Protein AF-A0A0L8GDD9-F1 (afdb_monomer_lite)

InterPro domains:
  IPR012506 Lysoplasmalogenase-like [PF07947] (12-176)
  IPR012506 Lysoplasmalogenase-like [PTHR31885] (2-181)

pLDDT: mean 73.16, std 18.56, range [28.67, 93.0]

Organism: Octopus bimaculoides (NCBI:txid37653)

Radius of gyration: 28.04 Å; chains: 1; bounding box: 70×36×81 Å

Foldseek 3Di:
DVLLCVLVPPPDPQQPLSVLQVQLVVLQVVLVVLVVVCVPRPLVSLVSNLSSLVSLLVSLPCPPPDVVLVVVLVVVLVVLLVVLLVLPDPVVPPVNVSSSSSSVSLSSSLSSLVNSQPVPDPPDRQLSVLSNLLSVLQCVLVSLVSCCPRPHNDVVSVVSNVVSNVSSSVSSSSSSNVVVVVSVVVVCCVVDVDDDDDPPPDDDDDDDDDDDDDDPPPVVVVVVVVVVVVVVVVVVVVVVVVD

Sequence (243 aa):
MLFVLLHGMSFSIYYRYSRRILIGLIFSCLGDAFLVWKQTYFIHGMVMFAIAQAAYARAFGWRPFNPYAATVLAVFCAISSSYVVAGLDANSGILYYMVIVYGVLICTMAWRAVARVQFFDDLWTWTKLCSCAGAILFIISDFTIAIDKFRHPVPYAHTLIMTTYYAAQLLISLSVVDSQAEELLVLTQTKYPTQQQQPQQQPTQDHNDSDDNNSSSSQDNDEKINELNQRTQHQQQQAELIN

Structure (mmCIF, N/CA/C/O backbone):
data_AF-A0A0L8GDD9-F1
#
_entry.id   AF-A0A0L8GDD9-F1
#
loop_
_atom_site.group_PDB
_atom_site.id
_atom_site.type_symbol
_atom_site.label_atom_id
_atom_site.label_alt_id
_atom_site.label_comp_id
_atom_site.label_asym_id
_atom_site.label_entity_id
_atom_site.label_seq_id
_atom_site.pdbx_PDB_ins_code
_atom_site.Cartn_x
_atom_site.Cartn_y
_atom_site.Cartn_z
_atom_site.occupancy
_atom_site.B_iso_or_equiv
_atom_site.auth_seq_id
_atom_site.auth_comp_id
_atom_site.auth_asym_id
_atom_site.auth_atom_id
_atom_site.pdbx_PDB_model_num
ATOM 1 N N . MET A 1 1 ? -3.890 12.240 -8.428 1.00 58.00 1 MET A N 1
ATOM 2 C CA . MET A 1 1 ? -4.948 12.412 -9.455 1.00 58.00 1 MET A CA 1
ATOM 3 C C . MET A 1 1 ? -4.498 13.343 -10.576 1.00 58.00 1 MET A C 1
ATOM 5 O O . MET A 1 1 ? -4.168 12.830 -11.634 1.00 58.00 1 MET A O 1
ATOM 9 N N . LEU A 1 2 ? -4.398 14.664 -10.349 1.00 60.12 2 LEU A N 1
ATOM 10 C CA . LEU A 1 2 ? -4.062 15.647 -11.396 1.00 60.12 2 LEU A CA 1
ATOM 11 C C . LEU A 1 2 ? -2.740 15.343 -12.118 1.00 60.12 2 LEU A C 1
ATOM 13 O O . LEU A 1 2 ? -2.695 15.409 -13.331 1.00 60.12 2 LEU A O 1
ATOM 17 N N . PHE A 1 3 ? -1.697 14.936 -11.393 1.00 64.06 3 PHE A N 1
ATOM 18 C CA . PHE A 1 3 ? -0.403 14.570 -11.980 1.00 64.06 3 PHE A CA 1
ATOM 19 C C . PHE A 1 3 ? -0.497 13.396 -12.969 1.00 64.06 3 PHE A C 1
ATOM 21 O O . PHE A 1 3 ? -0.007 13.490 -14.089 1.00 64.06 3 PHE A O 1
ATOM 28 N N . VAL A 1 4 ? -1.193 12.320 -12.579 1.00 59.94 4 VAL A N 1
ATOM 29 C CA . VAL A 1 4 ? -1.415 11.136 -13.429 1.00 59.94 4 VAL A CA 1
ATOM 30 C C . VAL A 1 4 ? -2.336 11.466 -14.598 1.00 59.94 4 VAL A C 1
ATOM 32 O O . VAL A 1 4 ? -2.144 10.931 -15.678 1.00 59.94 4 VAL A O 1
ATOM 35 N N . LEU A 1 5 ? -3.317 12.352 -14.411 1.00 59.00 5 LEU A N 1
ATOM 36 C CA . LEU A 1 5 ? -4.182 12.809 -15.498 1.00 59.00 5 LEU A CA 1
ATOM 37 C C . LEU A 1 5 ? -3.413 13.707 -16.477 1.00 59.00 5 LEU A C 1
ATOM 39 O O . LEU A 1 5 ? -3.458 13.455 -17.672 1.00 59.00 5 LEU A O 1
ATOM 43 N N . LEU A 1 6 ? -2.638 14.678 -15.991 1.00 59.25 6 LEU A N 1
ATOM 44 C CA . LEU A 1 6 ? -1.816 15.569 -16.815 1.00 59.25 6 LEU A CA 1
ATOM 45 C C . LEU A 1 6 ? -0.761 14.803 -17.619 1.00 59.25 6 LEU A C 1
ATOM 47 O O . LEU A 1 6 ? -0.601 15.071 -18.803 1.00 59.25 6 LEU A O 1
ATOM 51 N N . HIS A 1 7 ? -0.085 13.824 -17.010 1.00 57.41 7 HIS A N 1
ATOM 52 C CA . HIS A 1 7 ? 0.862 12.958 -17.725 1.00 57.41 7 HIS A CA 1
ATOM 53 C C . HIS A 1 7 ? 0.181 11.822 -18.513 1.00 57.41 7 HIS A C 1
ATOM 55 O O . HIS A 1 7 ? 0.786 11.256 -19.417 1.00 57.41 7 HIS A O 1
ATOM 61 N N . GLY A 1 8 ? -1.070 11.479 -18.191 1.00 48.28 8 GLY A N 1
ATOM 62 C CA . GLY A 1 8 ? -1.825 10.359 -18.767 1.00 48.28 8 GLY A CA 1
ATOM 63 C C . GLY A 1 8 ? -2.835 10.738 -19.855 1.00 48.28 8 GLY A C 1
ATOM 64 O O . GLY A 1 8 ? -3.489 9.849 -20.394 1.00 48.28 8 GLY A O 1
ATOM 65 N N . MET A 1 9 ? -2.970 12.020 -20.213 1.00 44.25 9 MET A N 1
ATOM 66 C CA . MET A 1 9 ? -3.874 12.497 -21.276 1.00 44.25 9 MET A CA 1
ATOM 67 C C . MET A 1 9 ? -3.414 12.174 -22.710 1.00 44.25 9 MET A C 1
ATOM 69 O O . MET A 1 9 ? -4.018 12.660 -23.663 1.00 44.25 9 MET A O 1
ATOM 73 N N . SER A 1 10 ? -2.418 11.309 -22.915 1.00 42.91 10 SER A N 1
ATOM 74 C CA . SER A 1 10 ? -2.289 10.630 -24.208 1.00 42.91 10 SER A CA 1
ATOM 75 C C . SER A 1 10 ? -3.169 9.380 -24.176 1.00 42.91 10 SER A C 1
ATOM 77 O O . SER A 1 10 ? -2.743 8.301 -23.764 1.00 42.91 10 SER A O 1
ATOM 79 N N . PHE A 1 11 ? -4.444 9.563 -24.539 1.00 46.22 11 PHE A N 1
ATOM 80 C CA . PHE A 1 11 ? -5.479 8.532 -24.693 1.00 46.22 11 PHE A CA 1
ATOM 81 C C . PHE A 1 11 ? -5.093 7.503 -25.766 1.00 46.22 11 PHE A C 1
ATOM 83 O O . PHE A 1 11 ? -5.685 7.432 -26.840 1.00 46.22 11 PHE A O 1
ATOM 90 N N . SER A 1 12 ? -4.102 6.667 -25.486 1.00 45.22 12 SER A N 1
ATOM 91 C CA . SER A 1 12 ? -3.772 5.542 -26.343 1.00 45.22 12 SER A CA 1
ATOM 92 C C . SER A 1 12 ? -3.856 4.258 -25.536 1.00 45.22 12 SER A C 1
ATOM 94 O O . SER A 1 12 ? -3.385 4.166 -24.403 1.00 45.22 12 SER A O 1
ATOM 96 N N . ILE A 1 13 ? -4.510 3.259 -26.126 1.00 46.97 13 ILE A N 1
ATOM 97 C CA . ILE A 1 13 ? -4.924 1.969 -25.549 1.00 46.97 13 ILE A CA 1
ATOM 98 C C . ILE A 1 13 ? -3.776 1.173 -24.879 1.00 46.97 13 ILE A C 1
ATOM 100 O O . ILE A 1 13 ? -4.026 0.188 -24.175 1.00 46.97 13 ILE A O 1
ATOM 104 N N . TYR A 1 14 ? -2.542 1.626 -25.081 1.00 49.69 14 TYR A N 1
ATOM 105 C CA . TYR A 1 14 ? -1.279 0.971 -24.796 1.00 49.69 14 TYR A CA 1
ATOM 106 C C . TYR A 1 14 ? -0.878 0.969 -23.311 1.00 49.69 14 TYR A C 1
ATOM 108 O O . TYR A 1 14 ? -0.355 -0.032 -22.849 1.00 49.69 14 TYR A O 1
ATOM 116 N N . TYR A 1 15 ? -1.262 1.952 -22.491 1.00 61.03 15 TYR A N 1
ATOM 117 C CA . TYR A 1 15 ? -0.791 2.023 -21.096 1.00 61.03 15 TYR A CA 1
ATOM 118 C C . TYR A 1 15 ? -1.636 1.238 -20.083 1.00 61.03 15 TYR A C 1
ATOM 120 O O . TYR A 1 15 ? -2.366 1.784 -19.244 1.00 61.03 15 TYR A O 1
ATOM 128 N N . ARG A 1 16 ? -1.541 -0.096 -20.134 1.00 69.19 16 ARG A N 1
ATOM 129 C CA . ARG A 1 16 ? -2.278 -0.990 -19.216 1.00 69.19 16 ARG A CA 1
ATOM 130 C C . ARG A 1 16 ? -1.867 -0.804 -17.751 1.00 69.19 16 ARG A C 1
ATOM 132 O O . ARG A 1 16 ? -2.696 -1.067 -16.877 1.00 69.19 16 ARG A O 1
ATOM 139 N N . TYR A 1 17 ? -0.634 -0.370 -17.489 1.00 72.56 17 TYR A N 1
ATOM 140 C CA . TYR A 1 17 ? -0.113 -0.098 -16.148 1.00 72.56 17 TYR A CA 1
ATOM 141 C C . TYR A 1 17 ? -0.739 1.160 -15.527 1.00 72.56 17 TYR A C 1
ATOM 143 O O . TYR A 1 17 ? -1.443 1.060 -14.519 1.00 72.56 17 TYR A O 1
ATOM 151 N N . SER A 1 18 ? -0.600 2.316 -16.183 1.00 74.25 18 SER A N 1
ATOM 152 C CA . SER A 1 18 ? -1.138 3.614 -15.735 1.00 74.25 18 SER A CA 1
ATOM 153 C C . SER A 1 18 ? -2.626 3.577 -15.474 1.00 74.25 18 SER A C 1
ATOM 155 O O . SER A 1 18 ? -3.089 4.090 -14.460 1.00 74.25 18 SER A O 1
ATOM 157 N N . ARG A 1 19 ? -3.392 2.917 -16.353 1.00 77.12 19 ARG A N 1
ATOM 158 C CA . ARG A 1 19 ? -4.842 2.809 -16.184 1.00 77.12 19 ARG A CA 1
ATOM 159 C C . ARG A 1 19 ? -5.209 2.065 -14.901 1.00 77.12 19 ARG A C 1
ATOM 161 O O . ARG A 1 19 ? -6.146 2.463 -14.221 1.00 77.12 19 ARG A O 1
ATOM 168 N N . ARG A 1 20 ? -4.476 1.005 -14.546 1.00 82.06 20 ARG A N 1
ATOM 169 C CA . ARG A 1 20 ? -4.720 0.246 -13.307 1.00 82.06 20 ARG A CA 1
ATOM 170 C C . ARG A 1 20 ? -4.344 1.054 -12.068 1.00 82.06 20 ARG A C 1
ATOM 172 O O . ARG A 1 20 ? -5.101 1.034 -11.103 1.00 82.06 20 ARG A O 1
ATOM 179 N N . ILE A 1 21 ? -3.233 1.795 -12.116 1.00 84.00 21 ILE A N 1
ATOM 180 C CA . ILE A 1 21 ? -2.844 2.710 -11.034 1.00 84.00 21 ILE A CA 1
ATOM 181 C C . ILE A 1 21 ? -3.871 3.836 -10.877 1.00 84.00 21 ILE A C 1
ATOM 183 O O . ILE A 1 21 ? -4.298 4.116 -9.763 1.00 84.00 21 ILE A O 1
ATOM 187 N N . LEU A 1 22 ? -4.339 4.435 -11.975 1.00 82.56 22 LEU A N 1
ATOM 188 C CA . LEU A 1 22 ? -5.374 5.467 -11.939 1.00 82.56 22 LEU A CA 1
ATOM 189 C C . LEU A 1 22 ? -6.677 4.931 -11.340 1.00 82.56 22 LEU A C 1
ATOM 191 O O . LEU A 1 22 ? -7.237 5.578 -10.463 1.00 82.56 22 LEU A O 1
ATOM 195 N N . ILE A 1 23 ? -7.128 3.743 -11.761 1.00 85.06 23 ILE A N 1
ATOM 196 C CA . ILE A 1 23 ? -8.298 3.078 -11.170 1.00 85.06 23 ILE A CA 1
ATOM 197 C C . ILE A 1 23 ? -8.102 2.921 -9.659 1.00 85.06 23 ILE A C 1
ATOM 199 O O . ILE A 1 23 ? -8.977 3.319 -8.895 1.00 85.06 23 ILE A O 1
ATOM 203 N N . GLY A 1 24 ? -6.945 2.413 -9.224 1.00 85.69 24 GLY A N 1
ATOM 204 C CA . GLY A 1 24 ? -6.636 2.285 -7.801 1.00 85.69 24 GLY A CA 1
ATOM 205 C C . GLY A 1 24 ? -6.690 3.624 -7.062 1.00 85.69 24 GLY A C 1
ATOM 206 O O . GLY A 1 24 ? -7.312 3.710 -6.009 1.00 85.69 24 GLY A O 1
ATOM 207 N N . LEU A 1 25 ? -6.148 4.694 -7.646 1.00 86.31 25 LEU A N 1
ATOM 208 C CA . LEU A 1 25 ? -6.197 6.033 -7.056 1.00 86.31 25 LEU A CA 1
ATOM 209 C C . LEU A 1 25 ? -7.630 6.582 -6.967 1.00 86.31 25 LEU A C 1
ATOM 211 O O . LEU A 1 25 ? -7.952 7.248 -5.986 1.00 86.31 25 LEU A O 1
ATOM 215 N N . ILE A 1 26 ? -8.492 6.324 -7.962 1.00 86.62 26 ILE A N 1
ATOM 216 C CA . ILE A 1 26 ? -9.908 6.735 -7.920 1.00 86.62 26 ILE A CA 1
ATOM 217 C C . ILE A 1 26 ? -10.590 6.034 -6.746 1.00 86.62 26 ILE A C 1
ATOM 219 O O . ILE A 1 26 ? -11.206 6.690 -5.913 1.00 86.62 26 ILE A O 1
ATOM 223 N N . PHE A 1 27 ? -10.428 4.713 -6.640 1.00 88.44 27 PHE A N 1
ATOM 224 C CA . PHE A 1 27 ? -11.003 3.938 -5.542 1.00 88.44 27 PHE A CA 1
ATOM 225 C C . PHE A 1 27 ? -10.439 4.335 -4.173 1.00 88.44 27 PHE A C 1
ATOM 227 O O . PHE A 1 27 ? -11.197 4.397 -3.213 1.00 88.44 27 PHE A O 1
ATOM 234 N N . SER A 1 28 ? -9.153 4.679 -4.090 1.00 86.56 28 SER A N 1
ATOM 235 C CA . SER A 1 2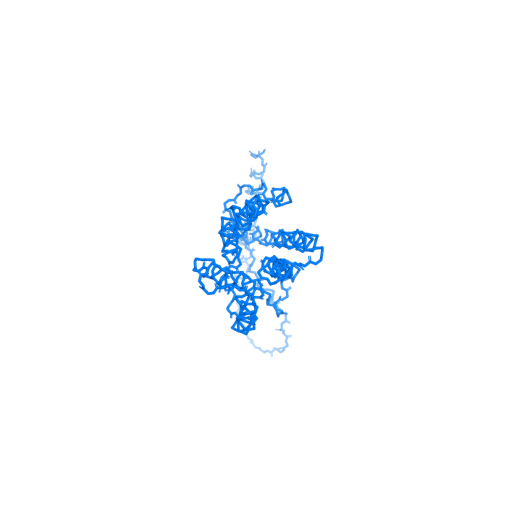8 ? -8.523 5.228 -2.882 1.00 86.56 28 SER A CA 1
ATOM 236 C C . SER A 1 28 ? -9.185 6.548 -2.464 1.00 86.56 28 SER A C 1
ATOM 238 O O . SER A 1 28 ? -9.524 6.728 -1.301 1.00 86.56 28 SER A O 1
ATOM 240 N N . CYS A 1 29 ? -9.463 7.435 -3.425 1.00 85.19 29 CYS A N 1
ATOM 241 C CA . CYS A 1 29 ? -10.157 8.701 -3.179 1.00 85.19 29 CYS A CA 1
ATOM 242 C C . CYS A 1 29 ? -11.624 8.500 -2.754 1.00 85.19 29 CYS A C 1
ATOM 244 O O . CYS A 1 29 ? -12.102 9.168 -1.838 1.00 85.19 29 CYS A O 1
ATOM 246 N N . LEU A 1 30 ? -12.338 7.547 -3.366 1.00 85.75 30 LEU A N 1
ATOM 247 C CA . LEU A 1 30 ? -13.675 7.153 -2.902 1.00 85.75 30 LEU A CA 1
ATOM 248 C C . LEU A 1 30 ? -13.617 6.567 -1.483 1.00 85.75 30 LEU A C 1
ATOM 250 O O . LEU A 1 30 ? -14.487 6.851 -0.662 1.00 85.75 30 LEU A O 1
ATOM 254 N N . GLY A 1 31 ? -12.583 5.775 -1.192 1.00 84.81 31 GLY A N 1
ATOM 255 C CA . GLY A 1 31 ? -12.290 5.247 0.136 1.00 84.81 31 GLY A CA 1
ATOM 256 C C . GLY A 1 31 ? -12.166 6.359 1.172 1.00 84.81 31 GLY A C 1
ATOM 257 O O . GLY A 1 31 ? -12.867 6.303 2.180 1.00 84.81 31 GLY A O 1
ATOM 258 N N . ASP A 1 32 ? -11.373 7.399 0.895 1.00 86.38 32 ASP A N 1
ATOM 259 C CA . ASP A 1 32 ? -11.240 8.572 1.772 1.00 86.38 32 ASP A CA 1
ATOM 260 C C . ASP A 1 32 ? -12.577 9.256 2.029 1.00 86.38 32 ASP A C 1
ATOM 262 O O . ASP A 1 32 ? -12.886 9.589 3.172 1.00 86.38 32 ASP A O 1
ATOM 266 N N . ALA A 1 33 ? -13.394 9.436 0.985 1.00 84.69 33 ALA A N 1
ATOM 267 C CA . ALA A 1 33 ? -14.706 10.057 1.121 1.00 84.69 33 ALA A CA 1
ATOM 268 C C . ALA A 1 33 ? -15.596 9.270 2.099 1.00 84.69 33 ALA A C 1
ATOM 270 O O . ALA A 1 33 ? -16.220 9.859 2.981 1.00 84.69 33 ALA A O 1
ATOM 271 N N . PHE A 1 34 ? -15.598 7.935 2.024 1.00 85.94 34 PHE A N 1
ATOM 272 C CA . PHE A 1 34 ? -16.304 7.094 2.998 1.00 85.94 34 PHE A CA 1
ATOM 273 C C . PHE A 1 34 ? -15.643 7.093 4.383 1.00 85.94 34 PHE A C 1
ATOM 275 O O . PHE A 1 34 ? -16.331 6.971 5.400 1.00 85.94 34 PHE A O 1
ATOM 282 N N . LEU A 1 35 ? -14.322 7.272 4.441 1.00 82.31 35 LEU A N 1
ATOM 283 C CA . LEU A 1 35 ? -13.539 7.338 5.673 1.00 82.31 35 LEU A CA 1
ATOM 284 C C . LEU A 1 35 ? -13.662 8.694 6.391 1.00 82.31 35 LEU A C 1
ATOM 286 O O . LEU A 1 35 ? -13.223 8.804 7.530 1.00 82.31 35 LEU A O 1
ATOM 290 N N . VAL A 1 36 ? -14.288 9.716 5.800 1.00 80.12 36 VAL A N 1
ATOM 291 C CA . VAL A 1 36 ? -14.707 10.927 6.533 1.00 80.12 36 VAL A CA 1
ATOM 292 C C . VAL A 1 36 ? -15.872 10.596 7.472 1.00 80.12 36 VAL A C 1
ATOM 294 O O . VAL A 1 36 ? -15.863 10.973 8.644 1.00 80.12 36 VAL A O 1
ATOM 297 N N . TRP A 1 37 ? -16.831 9.787 7.015 1.00 80.62 37 TRP A N 1
ATOM 298 C CA . TRP A 1 37 ? -17.976 9.330 7.810 1.00 80.62 37 TRP A CA 1
ATOM 299 C C . TRP A 1 37 ? -17.737 7.940 8.426 1.00 80.62 37 TRP A C 1
ATOM 301 O O . TRP A 1 37 ? -18.544 7.016 8.278 1.00 80.62 37 TRP A O 1
ATOM 311 N N . LYS A 1 38 ? -16.630 7.799 9.178 1.00 72.50 38 LYS A N 1
ATOM 312 C CA . LYS A 1 38 ? -16.170 6.529 9.795 1.00 72.50 38 LYS A CA 1
ATOM 313 C C . LYS A 1 38 ? -17.186 5.843 10.708 1.00 72.50 38 LYS A C 1
ATOM 315 O O . LYS A 1 38 ? -17.009 4.670 11.020 1.00 72.50 38 LYS A O 1
ATOM 320 N N . GLN A 1 39 ? -18.188 6.563 11.206 1.00 71.38 39 GLN A N 1
ATOM 321 C CA . GLN A 1 39 ? -19.179 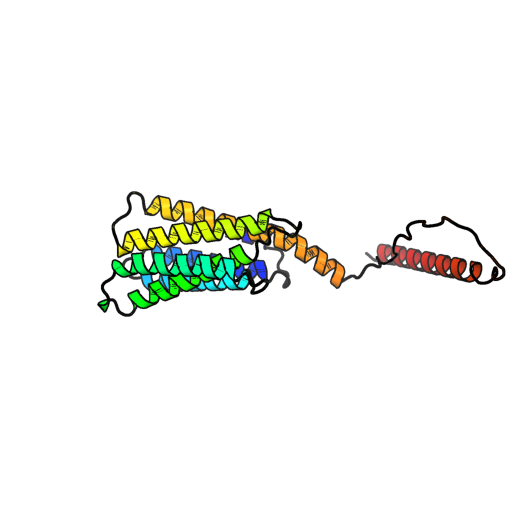5.988 12.116 1.00 71.38 39 GLN A CA 1
ATOM 322 C C . GLN A 1 39 ? -20.154 5.054 11.387 1.00 71.38 39 GLN A C 1
ATOM 324 O O . GLN A 1 39 ? -20.566 4.050 11.955 1.00 71.38 39 GLN A O 1
ATOM 329 N N . THR A 1 40 ? -20.452 5.331 10.114 1.00 77.19 40 THR A N 1
ATOM 330 C CA . THR A 1 40 ? -21.465 4.586 9.345 1.00 77.19 40 THR A CA 1
ATOM 331 C C . THR A 1 40 ? -20.862 3.853 8.147 1.00 77.19 40 THR A C 1
ATOM 333 O O . THR A 1 40 ? -21.287 2.750 7.813 1.00 77.19 40 THR A O 1
ATOM 336 N N . TYR A 1 41 ? -19.833 4.424 7.510 1.00 84.44 41 TYR A N 1
ATOM 337 C CA . TYR A 1 41 ? -19.319 3.934 6.226 1.00 84.44 41 TYR A CA 1
ATOM 338 C C . TYR A 1 41 ? -17.908 3.348 6.290 1.00 84.44 41 TYR A C 1
ATOM 340 O O . TYR A 1 41 ? -17.315 3.085 5.249 1.00 84.44 41 TYR A O 1
ATOM 348 N N . PHE A 1 42 ? -17.372 3.064 7.481 1.00 84.38 42 PHE A N 1
ATOM 349 C CA . PHE A 1 42 ? -16.024 2.497 7.619 1.00 84.38 42 PHE A CA 1
ATOM 350 C C . PHE A 1 42 ? -15.826 1.206 6.809 1.00 84.38 42 PHE A C 1
ATOM 352 O O . PHE A 1 42 ? -14.833 1.073 6.102 1.00 84.38 42 PHE A O 1
ATOM 359 N N . ILE A 1 43 ? -16.802 0.292 6.838 1.00 87.44 43 ILE A N 1
ATOM 360 C CA . ILE A 1 43 ? -16.753 -0.956 6.058 1.00 87.44 43 ILE A CA 1
ATOM 361 C C . ILE A 1 43 ? -16.745 -0.662 4.552 1.00 87.44 43 ILE A C 1
ATOM 363 O O . ILE A 1 43 ? -15.963 -1.257 3.817 1.00 87.44 43 ILE A O 1
ATOM 367 N N . HIS A 1 44 ? -17.560 0.291 4.094 1.00 88.62 44 HIS A N 1
ATOM 368 C CA . HIS A 1 44 ? -17.595 0.697 2.687 1.00 88.62 44 HIS A CA 1
ATOM 369 C C . HIS A 1 44 ? -16.260 1.313 2.254 1.00 88.62 44 HIS A C 1
ATOM 371 O O . HIS A 1 44 ? -15.743 0.962 1.196 1.00 88.62 44 HIS A O 1
ATOM 377 N N . GLY A 1 45 ? -15.661 2.155 3.103 1.00 87.88 45 GLY A N 1
ATOM 378 C CA . GLY A 1 45 ? -14.317 2.691 2.900 1.00 87.88 45 GLY A CA 1
ATOM 379 C C . GLY A 1 45 ? -13.276 1.581 2.764 1.00 87.88 45 GLY A C 1
ATOM 380 O O . GLY A 1 45 ? -12.556 1.551 1.771 1.00 87.88 45 GLY A O 1
ATOM 381 N N . MET A 1 46 ? -13.255 0.615 3.691 1.00 88.25 46 MET A N 1
ATOM 382 C CA . MET A 1 46 ? -12.349 -0.541 3.618 1.00 88.25 46 MET A CA 1
ATOM 383 C C . MET A 1 46 ? -12.515 -1.340 2.324 1.00 88.25 46 MET A C 1
ATOM 385 O O . MET A 1 46 ? -11.519 -1.739 1.729 1.00 88.25 46 MET A O 1
ATOM 389 N N . VAL A 1 47 ? -13.749 -1.558 1.858 1.00 90.12 47 VAL A N 1
ATOM 390 C CA . VAL A 1 47 ? -14.002 -2.259 0.589 1.00 90.12 47 VAL A CA 1
ATOM 391 C C . VAL A 1 47 ? -13.455 -1.461 -0.599 1.00 90.12 47 VAL A C 1
ATOM 393 O O . VAL A 1 47 ? -12.827 -2.041 -1.483 1.00 90.12 47 VAL A O 1
ATOM 396 N N . MET A 1 48 ? -13.622 -0.136 -0.618 1.00 90.38 48 MET A N 1
ATOM 397 C CA . MET A 1 48 ? -13.062 0.706 -1.684 1.00 90.38 48 MET A CA 1
ATOM 398 C C . MET A 1 48 ? -11.531 0.698 -1.671 1.00 90.38 48 MET A C 1
ATOM 400 O O . MET A 1 48 ? -10.911 0.521 -2.722 1.00 90.38 48 MET A O 1
ATOM 404 N N . PHE A 1 49 ? -10.911 0.783 -0.492 1.00 89.31 49 PHE A N 1
ATOM 405 C CA . PHE A 1 49 ? -9.465 0.621 -0.365 1.00 89.31 49 PHE A CA 1
ATOM 406 C C . PHE A 1 49 ? -9.008 -0.781 -0.779 1.00 89.31 49 PHE A C 1
ATOM 408 O O . PHE A 1 49 ? -8.013 -0.907 -1.485 1.00 89.31 49 PHE A O 1
ATOM 415 N N . ALA A 1 50 ? -9.752 -1.837 -0.444 1.00 90.31 50 ALA A N 1
ATOM 416 C CA . ALA A 1 50 ? -9.444 -3.205 -0.862 1.00 90.31 50 ALA A CA 1
ATOM 417 C C . ALA A 1 50 ? -9.422 -3.338 -2.394 1.00 90.31 50 ALA A C 1
ATOM 419 O O . ALA A 1 50 ? -8.503 -3.940 -2.958 1.00 90.31 50 ALA A O 1
ATOM 420 N N . ILE A 1 51 ? -10.394 -2.725 -3.079 1.00 91.31 51 ILE A N 1
ATOM 421 C CA . ILE A 1 51 ? -10.428 -2.655 -4.546 1.00 91.31 51 ILE A CA 1
ATOM 422 C C . ILE A 1 51 ? -9.216 -1.875 -5.074 1.00 91.31 51 ILE A C 1
ATOM 424 O O . ILE A 1 51 ? -8.595 -2.307 -6.049 1.00 91.31 51 ILE A O 1
ATOM 428 N N . ALA A 1 52 ? -8.831 -0.775 -4.417 1.00 89.25 52 ALA A N 1
ATOM 429 C CA . ALA A 1 52 ? -7.632 -0.021 -4.774 1.00 89.25 52 ALA A CA 1
ATOM 430 C C . ALA A 1 52 ? -6.358 -0.877 -4.664 1.00 89.25 52 ALA A C 1
ATOM 432 O O . ALA A 1 52 ? -5.590 -0.945 -5.626 1.00 89.25 52 ALA A O 1
ATOM 433 N N . GLN A 1 53 ? -6.175 -1.610 -3.559 1.00 91.31 53 GLN A N 1
ATOM 434 C CA . GLN A 1 53 ? -5.024 -2.502 -3.377 1.00 91.31 53 GLN A CA 1
ATOM 435 C C . GLN A 1 53 ? -4.992 -3.618 -4.419 1.00 91.31 53 GLN A C 1
ATOM 437 O O . GLN A 1 53 ? -3.937 -3.909 -4.983 1.00 91.31 53 GLN A O 1
ATOM 442 N N . ALA A 1 54 ? -6.144 -4.213 -4.737 1.00 88.56 54 ALA A N 1
ATOM 443 C CA . ALA A 1 54 ? -6.240 -5.220 -5.787 1.00 88.56 54 ALA A CA 1
ATOM 444 C C . ALA A 1 54 ? -5.873 -4.644 -7.168 1.00 88.56 54 ALA A C 1
ATOM 446 O O . ALA A 1 54 ? -5.176 -5.296 -7.952 1.00 88.56 54 ALA A O 1
ATOM 447 N N . ALA A 1 55 ? -6.295 -3.411 -7.466 1.00 87.62 55 ALA A N 1
ATOM 448 C CA . ALA A 1 55 ? -5.938 -2.717 -8.699 1.00 87.62 55 ALA A CA 1
ATOM 449 C C . ALA A 1 55 ? -4.430 -2.429 -8.775 1.00 87.62 55 ALA A C 1
ATOM 451 O O . ALA A 1 55 ? -3.819 -2.705 -9.812 1.00 87.62 55 ALA A O 1
ATOM 452 N N . TYR A 1 56 ? -3.816 -1.963 -7.683 1.00 86.00 56 TYR A N 1
ATOM 453 C CA . TYR A 1 56 ? -2.370 -1.752 -7.587 1.00 86.00 56 TYR A CA 1
ATOM 454 C C . TYR A 1 56 ? -1.590 -3.061 -7.717 1.00 86.00 56 TYR A C 1
ATOM 456 O O . TYR A 1 56 ? -0.714 -3.160 -8.572 1.00 86.00 56 TYR A O 1
ATOM 464 N N . ALA A 1 57 ? -1.959 -4.108 -6.975 1.00 86.06 57 ALA A N 1
ATOM 465 C CA . ALA A 1 57 ? -1.339 -5.428 -7.084 1.00 86.06 57 ALA A CA 1
ATOM 466 C C . ALA A 1 57 ? -1.410 -5.969 -8.522 1.00 86.06 57 ALA A C 1
ATOM 468 O O . ALA A 1 57 ? -0.430 -6.488 -9.057 1.00 86.06 57 ALA A O 1
ATOM 469 N N . ARG A 1 58 ? -2.552 -5.784 -9.198 1.00 85.38 58 ARG A N 1
ATOM 470 C CA . ARG A 1 58 ? -2.715 -6.159 -10.607 1.00 85.38 58 ARG A CA 1
ATOM 471 C C . ARG A 1 58 ? -1.894 -5.273 -11.542 1.00 85.38 58 ARG A C 1
ATOM 473 O O . ARG A 1 58 ? -1.426 -5.771 -12.568 1.00 85.38 58 ARG A O 1
ATOM 480 N N . ALA A 1 59 ? -1.734 -3.983 -11.252 1.00 81.12 59 ALA A N 1
ATOM 481 C CA . ALA A 1 59 ? -0.835 -3.101 -11.998 1.00 81.12 59 ALA A CA 1
ATOM 482 C C . ALA A 1 59 ? 0.605 -3.605 -11.894 1.00 81.12 59 ALA A C 1
ATOM 484 O O . ALA A 1 59 ? 1.291 -3.729 -12.900 1.00 81.12 59 ALA A O 1
ATOM 485 N N . PHE A 1 60 ? 1.014 -4.012 -10.696 1.00 79.56 60 PHE A N 1
ATOM 486 C CA . PHE A 1 60 ? 2.352 -4.510 -10.407 1.00 79.56 60 PHE A CA 1
ATOM 487 C C . PHE A 1 60 ? 2.659 -5.875 -11.048 1.00 79.56 60 PHE A C 1
ATOM 489 O O . PHE A 1 60 ? 3.799 -6.332 -11.033 1.00 79.56 60 PHE A O 1
ATOM 496 N N . GLY A 1 61 ? 1.670 -6.527 -11.661 1.00 79.88 61 GLY A N 1
ATOM 497 C CA . GLY A 1 61 ? 1.854 -7.788 -12.375 1.00 79.88 61 GLY A CA 1
ATOM 498 C C . GLY A 1 61 ? 2.250 -8.944 -11.454 1.00 79.88 61 GLY A C 1
ATOM 499 O O . GLY A 1 61 ? 2.374 -8.774 -10.248 1.00 79.88 61 GLY A O 1
ATOM 500 N N . TRP A 1 62 ? 2.442 -10.137 -12.025 1.00 76.38 62 TRP A N 1
ATOM 501 C CA . TRP A 1 62 ? 2.710 -11.384 -11.280 1.00 76.38 62 TRP A CA 1
ATOM 502 C C . TRP A 1 62 ? 4.108 -11.971 -11.521 1.00 76.38 62 TRP A C 1
ATOM 504 O O . TRP A 1 62 ? 4.461 -12.996 -10.946 1.00 76.38 62 TRP A O 1
ATOM 514 N N . ARG A 1 63 ? 4.923 -11.314 -12.351 1.00 70.19 63 ARG A N 1
ATOM 515 C CA . ARG A 1 63 ? 6.305 -11.702 -12.661 1.00 70.19 63 ARG A CA 1
ATOM 516 C C . ARG A 1 63 ? 7.242 -10.526 -12.350 1.00 70.19 63 ARG A C 1
ATOM 518 O O . ARG A 1 63 ? 6.834 -9.398 -12.621 1.00 70.19 63 ARG A O 1
ATOM 525 N N . PRO A 1 64 ? 8.439 -10.751 -11.782 1.00 71.81 64 PRO A N 1
ATOM 526 C CA . PRO A 1 64 ? 8.956 -12.011 -11.234 1.00 71.81 64 PRO A CA 1
ATOM 527 C C . PRO A 1 64 ? 8.264 -12.405 -9.912 1.00 71.81 64 PRO A C 1
ATOM 529 O O . PRO A 1 64 ? 7.585 -11.595 -9.267 1.00 71.81 64 PRO A O 1
ATOM 532 N N . PHE A 1 65 ? 8.386 -13.677 -9.529 1.00 75.88 65 PHE A N 1
ATOM 533 C CA . PHE A 1 65 ? 7.885 -14.197 -8.255 1.00 75.88 65 PHE A CA 1
ATOM 534 C C . PHE A 1 65 ? 9.036 -14.220 -7.247 1.00 75.88 65 PHE A C 1
ATOM 536 O O . PHE A 1 65 ? 9.971 -14.995 -7.410 1.00 75.88 65 PHE A O 1
ATOM 543 N N . ASN A 1 66 ? 8.988 -13.356 -6.230 1.00 80.94 66 ASN A N 1
ATOM 544 C CA . ASN A 1 66 ? 10.008 -13.301 -5.182 1.00 80.94 66 ASN A CA 1
ATOM 545 C C . ASN A 1 66 ? 9.464 -13.964 -3.901 1.00 80.94 66 ASN A C 1
ATOM 547 O O . ASN A 1 66 ? 8.733 -13.301 -3.157 1.00 80.94 66 ASN A O 1
ATOM 551 N N . PRO A 1 67 ? 9.772 -15.251 -3.641 1.00 81.88 67 PRO A N 1
ATOM 552 C CA . PRO A 1 67 ? 9.246 -15.973 -2.484 1.00 81.88 67 PRO A CA 1
ATOM 553 C C . PRO A 1 67 ? 9.805 -15.445 -1.159 1.00 81.88 67 PRO A C 1
ATOM 555 O O . PRO A 1 67 ? 9.097 -15.458 -0.161 1.00 81.88 67 PRO A O 1
ATOM 558 N N . TYR A 1 68 ? 11.036 -14.923 -1.141 1.00 85.25 68 TYR A N 1
ATOM 559 C CA . TYR A 1 68 ? 11.630 -14.351 0.069 1.00 85.25 68 TYR A CA 1
ATOM 560 C C . TYR A 1 68 ? 10.848 -13.120 0.541 1.00 85.25 68 TYR A C 1
ATOM 562 O O . TYR A 1 68 ? 10.415 -13.058 1.691 1.00 85.25 68 TYR A O 1
ATOM 570 N N . ALA A 1 69 ? 10.581 -12.179 -0.373 1.00 84.56 69 ALA A N 1
ATOM 571 C CA . ALA A 1 69 ? 9.747 -11.016 -0.080 1.00 84.56 69 ALA A CA 1
ATOM 572 C C . ALA A 1 69 ? 8.324 -11.424 0.338 1.00 84.56 69 ALA A C 1
ATOM 574 O O . ALA A 1 69 ? 7.747 -10.793 1.220 1.00 84.56 69 ALA A O 1
ATOM 575 N N . ALA A 1 70 ? 7.785 -12.499 -0.252 1.00 86.94 70 ALA A N 1
ATOM 576 C CA . ALA A 1 70 ? 6.479 -13.046 0.114 1.00 86.94 70 ALA A CA 1
ATOM 577 C C . ALA A 1 70 ? 6.458 -13.494 1.576 1.00 86.94 70 ALA A C 1
ATOM 579 O O . ALA A 1 70 ? 5.572 -13.097 2.323 1.00 86.94 70 ALA A O 1
ATOM 580 N N . THR A 1 71 ? 7.451 -14.283 1.992 1.00 87.94 71 THR A N 1
ATOM 581 C CA . THR A 1 71 ? 7.546 -14.812 3.355 1.00 87.94 71 THR A CA 1
ATOM 582 C C . THR A 1 71 ? 7.727 -13.693 4.373 1.00 87.94 71 THR A C 1
ATOM 584 O O . THR A 1 71 ? 7.015 -13.669 5.373 1.00 87.94 71 THR A O 1
ATOM 587 N N . VAL A 1 72 ? 8.622 -12.734 4.113 1.00 89.56 72 VAL A N 1
ATOM 588 C CA . VAL A 1 72 ? 8.851 -11.597 5.022 1.00 89.56 72 VAL A CA 1
ATOM 589 C C . VAL A 1 72 ? 7.566 -10.789 5.213 1.00 89.56 72 VAL A C 1
ATOM 591 O O . VAL A 1 72 ? 7.175 -10.512 6.348 1.00 89.56 72 VAL A O 1
ATOM 594 N N . LEU A 1 73 ? 6.865 -10.457 4.124 1.00 88.94 73 LEU A N 1
ATOM 595 C CA . LEU A 1 73 ? 5.616 -9.700 4.213 1.00 88.94 73 LEU A CA 1
ATOM 596 C C . LEU A 1 73 ? 4.459 -10.531 4.765 1.00 88.94 73 LEU A C 1
ATOM 598 O O . LEU A 1 73 ? 3.603 -9.971 5.437 1.00 88.94 73 LEU A O 1
ATOM 602 N N . ALA A 1 74 ? 4.429 -11.845 4.545 1.00 89.25 74 ALA A N 1
ATOM 603 C CA . ALA A 1 74 ? 3.432 -12.728 5.142 1.00 89.25 74 ALA A CA 1
ATOM 604 C C . ALA A 1 74 ? 3.599 -12.815 6.664 1.00 89.25 74 ALA A C 1
ATOM 606 O O . ALA A 1 74 ? 2.612 -12.713 7.390 1.00 89.25 74 ALA A O 1
ATOM 607 N N . VAL A 1 75 ? 4.836 -12.930 7.158 1.00 91.56 75 VAL A N 1
ATOM 608 C CA . VAL A 1 75 ? 5.133 -12.897 8.598 1.00 91.56 75 VAL A CA 1
ATOM 609 C C . VAL A 1 75 ? 4.755 -11.537 9.183 1.00 91.56 75 VAL A C 1
ATOM 611 O O . VAL A 1 75 ? 4.049 -11.479 10.188 1.00 91.56 75 VAL A O 1
ATOM 614 N N . PHE A 1 76 ? 5.140 -10.441 8.524 1.00 91.56 76 PHE A N 1
ATOM 615 C CA . PHE A 1 76 ? 4.735 -9.097 8.935 1.00 91.56 76 PHE A CA 1
ATOM 616 C C . PHE A 1 76 ? 3.206 -8.936 8.956 1.00 91.56 76 PHE A C 1
ATOM 618 O O . PHE A 1 76 ? 2.657 -8.412 9.926 1.00 91.56 76 PHE A O 1
ATOM 625 N N . CYS A 1 77 ? 2.506 -9.425 7.930 1.00 92.00 77 CYS A N 1
ATOM 626 C CA . CYS A 1 77 ? 1.047 -9.414 7.837 1.00 92.00 77 CYS A CA 1
ATOM 627 C C . CYS A 1 77 ? 0.410 -10.195 8.985 1.00 92.00 77 CYS A C 1
ATOM 629 O O . CYS A 1 77 ? -0.535 -9.710 9.602 1.00 92.00 77 CYS A O 1
ATOM 631 N N . ALA A 1 78 ? 0.920 -11.390 9.289 1.00 90.75 78 ALA A N 1
ATOM 632 C CA . ALA A 1 78 ? 0.410 -12.222 10.369 1.00 90.75 78 ALA A CA 1
ATOM 633 C C . ALA A 1 78 ? 0.585 -11.535 11.730 1.00 90.75 78 ALA A C 1
ATOM 635 O O . ALA A 1 78 ? -0.373 -11.446 12.497 1.00 90.75 78 ALA A O 1
ATOM 636 N N . ILE A 1 79 ? 1.771 -10.977 12.002 1.00 92.38 79 ILE A N 1
ATOM 637 C CA . ILE A 1 79 ? 2.061 -10.269 13.256 1.00 92.38 79 ILE A CA 1
ATOM 638 C C . ILE A 1 79 ? 1.176 -9.024 13.381 1.00 92.38 79 ILE A C 1
ATOM 640 O O . ILE A 1 79 ? 0.446 -8.887 14.361 1.00 92.38 79 ILE A O 1
ATOM 644 N N . SER A 1 80 ? 1.177 -8.145 12.376 1.00 90.12 80 SER A N 1
ATOM 645 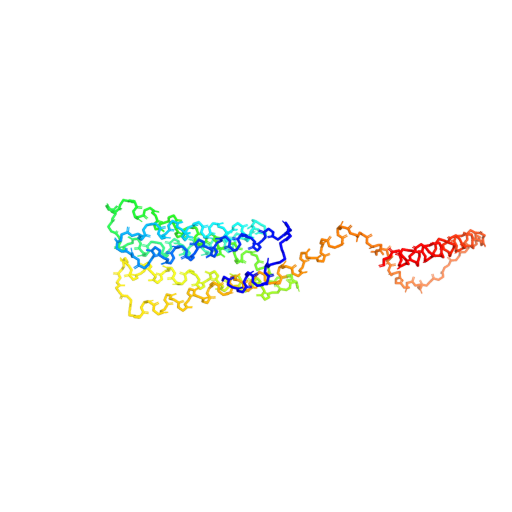C CA . SER A 1 80 ? 0.389 -6.904 12.393 1.00 90.12 80 SER A CA 1
ATOM 646 C C . SER A 1 80 ? -1.117 -7.167 12.485 1.00 90.12 80 SER A C 1
ATOM 648 O O . SER A 1 80 ? -1.793 -6.555 13.311 1.00 90.12 80 SER A O 1
ATOM 650 N N . SER A 1 81 ? -1.639 -8.126 11.714 1.00 88.56 81 SER A N 1
ATOM 651 C CA . SER A 1 81 ? -3.057 -8.501 11.762 1.00 88.56 81 SER A CA 1
ATOM 652 C C . SER A 1 81 ? -3.426 -9.109 13.111 1.00 88.56 81 SER A C 1
ATOM 654 O O . SER A 1 81 ? -4.443 -8.726 13.678 1.00 88.56 81 SER A O 1
ATOM 656 N N . SER A 1 82 ? -2.593 -9.997 13.671 1.00 89.00 82 SER A N 1
ATOM 657 C CA . SER A 1 82 ? -2.840 -10.576 14.999 1.00 89.00 82 SER A CA 1
ATOM 658 C C . SER A 1 82 ? -2.861 -9.511 16.098 1.00 89.00 82 SER A C 1
ATOM 660 O O . SER A 1 82 ? -3.727 -9.550 16.970 1.00 89.00 82 SER A O 1
ATOM 662 N N . TYR A 1 83 ? -1.977 -8.512 16.016 1.00 91.00 83 TYR A N 1
ATOM 663 C CA . TYR A 1 83 ? -1.932 -7.399 16.959 1.00 91.00 83 TYR A CA 1
ATOM 664 C C . TYR A 1 83 ? -3.201 -6.537 16.898 1.00 91.00 83 TYR A C 1
ATOM 666 O O . TYR A 1 83 ? -3.776 -6.211 17.937 1.00 91.00 83 TYR A O 1
ATOM 674 N N . VAL A 1 84 ? -3.658 -6.189 15.690 1.00 88.94 84 VAL A N 1
ATOM 675 C CA . VAL A 1 84 ? -4.882 -5.394 15.492 1.00 88.94 84 VAL A CA 1
ATOM 676 C C . VAL A 1 84 ? -6.110 -6.170 15.959 1.00 88.94 84 VAL A C 1
ATOM 678 O O . VAL A 1 84 ? -6.924 -5.655 16.722 1.00 88.94 84 VAL A O 1
ATOM 681 N N . VAL A 1 85 ? -6.222 -7.426 15.531 1.00 88.38 85 VAL A N 1
ATOM 682 C CA . VAL A 1 85 ? -7.354 -8.301 15.834 1.00 88.38 85 VAL A CA 1
ATOM 683 C C . VAL A 1 85 ? -7.452 -8.619 17.326 1.00 88.38 85 VAL A C 1
ATOM 685 O O . VAL A 1 85 ? -8.557 -8.754 17.835 1.00 88.38 85 VAL A O 1
ATOM 688 N N . ALA A 1 86 ? -6.338 -8.656 18.060 1.00 87.56 86 ALA A N 1
ATOM 689 C CA . ALA A 1 86 ? -6.351 -8.810 19.516 1.00 87.56 86 ALA A CA 1
ATOM 690 C C . ALA A 1 86 ? -7.024 -7.638 20.260 1.00 87.56 86 ALA A C 1
ATOM 692 O O . ALA A 1 86 ? -7.279 -7.741 21.456 1.00 87.56 86 ALA A O 1
ATOM 693 N N . GLY A 1 87 ? -7.256 -6.495 19.602 1.00 82.19 87 GLY A N 1
ATOM 694 C CA . GLY A 1 87 ? -8.081 -5.399 20.130 1.00 82.19 87 GLY A CA 1
ATOM 695 C C . GLY A 1 87 ? -9.568 -5.512 19.809 1.00 82.19 87 GLY A C 1
ATOM 696 O O . GLY A 1 87 ? -10.356 -4.710 20.296 1.00 82.19 87 GLY A O 1
ATOM 697 N N . LEU A 1 88 ? -9.949 -6.481 18.979 1.00 83.62 88 LEU A N 1
ATOM 698 C CA . LEU A 1 88 ? -11.307 -6.655 18.497 1.00 83.62 88 LEU A CA 1
ATOM 699 C C . LEU A 1 88 ? -11.979 -7.818 19.222 1.00 83.62 88 LEU A C 1
ATOM 701 O O . LEU A 1 88 ? -11.427 -8.916 19.293 1.00 83.62 88 LEU A O 1
ATOM 705 N N . ASP A 1 89 ? -13.211 -7.613 19.684 1.00 77.75 89 ASP A N 1
ATOM 706 C CA . ASP A 1 89 ? -14.017 -8.722 20.182 1.00 77.75 89 ASP A CA 1
ATOM 707 C C . ASP A 1 89 ? -14.274 -9.712 19.043 1.00 77.75 89 ASP A C 1
ATOM 709 O O . ASP A 1 89 ? -14.746 -9.328 17.967 1.00 77.75 89 ASP A O 1
ATOM 713 N N . ALA A 1 90 ? -14.025 -11.000 19.286 1.00 68.19 90 ALA A N 1
ATOM 714 C CA . ALA A 1 90 ? -14.261 -12.064 18.305 1.00 68.19 90 ALA A CA 1
ATOM 715 C C . ALA A 1 90 ? -15.729 -12.108 17.818 1.00 68.19 90 ALA A C 1
ATOM 717 O O . ALA A 1 90 ? -16.009 -12.520 16.693 1.00 68.19 90 ALA A O 1
ATOM 718 N N . ASN A 1 91 ? -16.663 -11.594 18.627 1.00 68.12 91 ASN A N 1
ATOM 719 C CA . ASN A 1 91 ? -18.087 -11.479 18.299 1.00 68.12 91 ASN A CA 1
ATOM 720 C C . ASN A 1 91 ? -18.414 -10.359 17.294 1.00 68.12 91 ASN A C 1
ATOM 722 O O . ASN A 1 91 ? -19.547 -10.274 16.826 1.00 68.12 91 ASN A O 1
ATOM 726 N N . SER A 1 92 ? -17.433 -9.538 16.903 1.00 73.50 92 SER A N 1
ATOM 727 C CA . SER A 1 92 ? -17.588 -8.504 15.866 1.00 73.50 92 SER A CA 1
ATOM 728 C C . SER A 1 92 ? -17.816 -9.090 14.462 1.00 73.50 92 SER A C 1
ATOM 730 O O . SER A 1 92 ? -18.050 -8.340 13.510 1.00 73.50 92 SER A O 1
ATOM 732 N N . GLY A 1 93 ? -17.738 -10.422 14.322 1.00 80.44 93 GLY A N 1
ATOM 733 C CA . GLY A 1 93 ? -18.189 -11.202 13.172 1.00 80.44 93 GLY A CA 1
ATOM 734 C C . GLY A 1 93 ? -17.620 -10.697 11.852 1.00 80.44 93 GLY A C 1
ATOM 735 O O . GLY A 1 93 ? -16.478 -10.980 11.504 1.00 80.44 93 GLY A O 1
ATOM 736 N N . ILE A 1 94 ? -18.416 -9.923 11.113 1.00 86.38 94 ILE A N 1
ATOM 737 C CA . ILE A 1 94 ? -18.052 -9.408 9.790 1.00 86.38 94 ILE A CA 1
ATOM 738 C C . ILE A 1 94 ? -16.792 -8.527 9.823 1.00 86.38 94 ILE A C 1
ATOM 740 O O . ILE A 1 94 ? -15.946 -8.633 8.939 1.00 86.38 94 ILE A O 1
ATOM 744 N N . LEU A 1 95 ? -16.631 -7.687 10.850 1.00 85.94 95 LEU A N 1
ATOM 745 C CA . LEU A 1 95 ? -15.542 -6.710 10.913 1.00 85.94 95 LEU A CA 1
ATOM 746 C C . LEU A 1 95 ? -14.188 -7.392 11.131 1.00 85.94 95 LEU A C 1
ATOM 748 O O . LEU A 1 95 ? -13.197 -6.999 10.522 1.00 85.94 95 LEU A O 1
ATOM 752 N N . TYR A 1 96 ? -14.180 -8.455 11.936 1.00 87.31 96 TYR A N 1
ATOM 753 C CA . TYR A 1 96 ? -13.009 -9.292 12.185 1.00 87.31 96 TYR A CA 1
ATOM 754 C C . TYR A 1 96 ? -12.449 -9.862 10.875 1.00 87.31 96 TYR A C 1
ATOM 756 O O . TYR A 1 96 ? -11.277 -9.667 10.553 1.00 87.31 96 TYR A O 1
ATOM 764 N N . TYR A 1 97 ? -13.307 -10.504 10.072 1.00 87.81 97 TYR A N 1
ATOM 765 C CA . TYR A 1 97 ? -12.893 -11.080 8.792 1.00 87.81 97 TYR A CA 1
ATOM 766 C C . TYR A 1 97 ? -12.466 -10.005 7.790 1.00 87.81 97 TYR A C 1
ATOM 768 O O . TYR A 1 97 ? -11.482 -10.200 7.080 1.00 87.81 97 TYR A O 1
ATOM 776 N N . MET A 1 98 ? -13.155 -8.859 7.756 1.00 89.19 98 MET A N 1
ATOM 777 C CA . MET A 1 98 ? -12.798 -7.752 6.862 1.00 89.19 98 MET A CA 1
ATOM 778 C C . MET A 1 98 ? -11.393 -7.217 7.141 1.00 89.19 98 MET A C 1
ATOM 780 O O . MET A 1 98 ? -10.647 -6.995 6.193 1.00 89.19 98 MET A O 1
ATOM 784 N N . VAL A 1 99 ? -10.999 -7.071 8.410 1.00 89.25 99 VAL A N 1
ATOM 785 C CA . VAL A 1 99 ? -9.649 -6.610 8.782 1.00 89.25 99 VAL A CA 1
ATOM 786 C C . VAL A 1 99 ? -8.574 -7.596 8.318 1.00 89.25 99 VAL A C 1
ATOM 788 O O . VAL A 1 99 ? -7.571 -7.176 7.745 1.00 89.25 99 VAL A O 1
ATOM 791 N N . ILE A 1 100 ? -8.793 -8.903 8.497 1.00 90.25 100 ILE A N 1
ATOM 792 C CA . ILE A 1 100 ? -7.835 -9.935 8.067 1.00 90.25 100 ILE A CA 1
ATOM 793 C C . ILE A 1 100 ? -7.710 -9.960 6.542 1.00 90.25 100 ILE A C 1
ATOM 795 O O . ILE A 1 100 ? -6.603 -9.917 6.006 1.00 90.25 100 ILE A O 1
ATOM 799 N N . VAL A 1 101 ? -8.841 -10.000 5.830 1.00 91.12 101 VAL A N 1
ATOM 800 C CA . VAL A 1 101 ? -8.860 -10.019 4.359 1.00 91.12 101 VAL A CA 1
ATOM 801 C C . VAL A 1 101 ? -8.211 -8.755 3.797 1.00 91.12 101 VAL A C 1
ATOM 803 O O . VAL A 1 101 ? -7.410 -8.835 2.864 1.00 91.12 101 VAL A O 1
ATOM 806 N N . TYR A 1 102 ? -8.501 -7.596 4.391 1.00 91.38 102 TYR A N 1
ATOM 807 C CA . TYR A 1 102 ? -7.877 -6.331 4.023 1.00 91.38 102 TYR A CA 1
ATOM 808 C C . TYR A 1 102 ? -6.357 -6.356 4.234 1.00 91.38 102 TYR A C 1
ATOM 810 O O . TYR A 1 102 ? -5.609 -6.013 3.318 1.00 91.38 102 TYR A O 1
ATOM 818 N N . GLY A 1 103 ? -5.897 -6.826 5.399 1.00 90.44 103 GLY A N 1
ATOM 819 C CA . GLY A 1 103 ? -4.476 -6.968 5.731 1.00 90.44 103 GLY A CA 1
ATOM 820 C C . GLY A 1 103 ? -3.714 -7.819 4.711 1.00 90.44 103 GLY A C 1
ATOM 821 O O . GLY A 1 103 ? -2.643 -7.433 4.237 1.00 90.44 103 GLY A O 1
ATOM 822 N N . VAL A 1 104 ? -4.309 -8.937 4.287 1.00 91.75 104 VAL A N 1
ATOM 823 C CA . VAL A 1 104 ? -3.737 -9.801 3.244 1.00 91.75 104 VAL A CA 1
ATOM 824 C C . VAL A 1 104 ? -3.669 -9.081 1.895 1.00 91.75 104 VAL A C 1
ATOM 826 O O . VAL A 1 104 ? -2.661 -9.195 1.194 1.00 91.75 104 VAL A O 1
ATOM 829 N N . LEU A 1 105 ? -4.697 -8.316 1.517 1.00 92.25 105 LEU A N 1
ATOM 830 C CA . LEU A 1 105 ? -4.721 -7.576 0.251 1.00 92.25 105 LEU A CA 1
ATOM 831 C C . LEU A 1 105 ? -3.651 -6.484 0.192 1.00 92.25 105 LEU A C 1
ATOM 833 O O . LEU A 1 105 ? -2.921 -6.410 -0.801 1.00 92.25 105 LEU A O 1
ATOM 837 N N . ILE A 1 106 ? -3.515 -5.673 1.244 1.00 91.81 106 ILE A N 1
ATOM 838 C CA . ILE A 1 106 ? -2.482 -4.633 1.279 1.00 91.81 106 ILE A CA 1
ATOM 839 C C . ILE A 1 106 ? -1.074 -5.235 1.310 1.00 91.81 106 ILE A C 1
ATOM 841 O O . ILE A 1 106 ? -0.194 -4.781 0.579 1.00 91.81 106 ILE A O 1
ATOM 845 N N . CYS A 1 107 ? -0.863 -6.322 2.057 1.00 91.19 107 CYS A N 1
ATOM 846 C CA . CYS A 1 107 ? 0.426 -7.012 2.060 1.00 91.19 107 CYS A CA 1
ATOM 847 C C . CYS A 1 107 ? 0.726 -7.668 0.709 1.00 91.19 107 CYS A C 1
ATOM 849 O O . CYS A 1 107 ? 1.875 -7.670 0.273 1.00 91.19 107 CYS A O 1
ATOM 851 N N . THR A 1 108 ? -0.291 -8.161 -0.002 1.00 90.31 108 THR A N 1
ATOM 852 C CA . THR A 1 108 ? -0.132 -8.667 -1.372 1.00 90.31 108 THR A CA 1
ATOM 853 C C . THR A 1 108 ? 0.301 -7.547 -2.315 1.00 90.31 108 THR A C 1
ATOM 855 O O . THR A 1 108 ? 1.243 -7.726 -3.085 1.00 90.31 108 THR A O 1
ATOM 858 N N . MET A 1 109 ? -0.336 -6.375 -2.240 1.00 91.88 109 MET A N 1
ATOM 859 C CA . MET A 1 109 ? 0.062 -5.195 -3.013 1.00 91.88 109 MET A CA 1
ATOM 860 C C . MET A 1 109 ? 1.515 -4.798 -2.721 1.00 91.88 109 MET A C 1
ATOM 862 O O . MET A 1 109 ? 2.300 -4.645 -3.660 1.00 91.88 109 MET A O 1
ATOM 866 N N . ALA A 1 110 ? 1.909 -4.732 -1.447 1.00 89.88 110 ALA A N 1
ATOM 867 C CA . ALA A 1 110 ? 3.277 -4.403 -1.064 1.00 89.88 110 ALA A CA 1
ATOM 868 C C . ALA A 1 110 ? 4.287 -5.467 -1.499 1.00 89.88 110 ALA A C 1
ATOM 870 O O . ALA A 1 110 ? 5.351 -5.131 -2.016 1.00 89.88 110 ALA A O 1
ATOM 871 N N . TRP A 1 111 ? 3.941 -6.750 -1.402 1.00 88.75 111 TRP A N 1
ATOM 872 C CA . TRP A 1 111 ? 4.793 -7.825 -1.898 1.00 88.75 111 TRP A CA 1
ATOM 873 C C . TRP A 1 111 ? 5.003 -7.712 -3.398 1.00 88.75 111 TRP A C 1
ATOM 875 O O . TRP A 1 111 ? 6.134 -7.828 -3.862 1.00 88.75 111 TRP A O 1
ATOM 885 N N . ARG A 1 112 ? 3.954 -7.414 -4.169 1.00 88.19 112 ARG A N 1
ATOM 886 C CA . ARG A 1 112 ? 4.100 -7.189 -5.610 1.00 88.19 112 ARG A CA 1
ATOM 887 C C . ARG A 1 112 ? 4.909 -5.929 -5.927 1.00 88.19 112 ARG A C 1
ATOM 889 O O . ARG A 1 112 ? 5.637 -5.932 -6.919 1.00 88.19 112 ARG A O 1
ATOM 896 N N . ALA A 1 113 ? 4.843 -4.889 -5.096 1.00 86.88 113 ALA A N 1
ATOM 897 C CA . ALA A 1 113 ? 5.699 -3.712 -5.232 1.00 86.88 113 ALA A CA 1
ATOM 898 C C . ALA A 1 113 ? 7.179 -4.065 -5.014 1.00 86.88 113 ALA A C 1
ATOM 900 O O . ALA A 1 113 ? 8.006 -3.759 -5.869 1.00 86.88 113 ALA A O 1
ATOM 901 N N . VAL A 1 114 ? 7.493 -4.776 -3.925 1.00 86.31 114 VAL A N 1
ATOM 902 C CA . VAL A 1 114 ? 8.857 -5.208 -3.572 1.00 86.31 114 VAL A CA 1
ATOM 903 C C . VAL A 1 114 ? 9.399 -6.221 -4.579 1.00 86.31 114 VAL A C 1
ATOM 905 O O . VAL A 1 114 ? 10.532 -6.098 -5.026 1.00 86.31 114 VAL A O 1
ATOM 908 N N . ALA A 1 115 ? 8.592 -7.200 -4.995 1.00 84.31 115 ALA A N 1
ATOM 909 C CA . ALA A 1 115 ? 9.005 -8.237 -5.940 1.00 84.31 115 ALA A CA 1
ATOM 910 C C . ALA A 1 115 ? 9.392 -7.672 -7.314 1.00 84.31 115 ALA A C 1
ATOM 912 O O . ALA A 1 115 ? 10.170 -8.300 -8.024 1.00 84.31 115 ALA A O 1
ATOM 913 N N . ARG A 1 116 ? 8.865 -6.501 -7.693 1.00 76.00 116 ARG A N 1
ATOM 914 C CA . ARG A 1 116 ? 9.267 -5.800 -8.919 1.00 76.00 116 ARG A CA 1
ATOM 915 C C . ARG A 1 116 ? 10.587 -5.044 -8.802 1.00 76.00 116 ARG A C 1
ATOM 917 O O . ARG A 1 116 ? 11.175 -4.726 -9.833 1.00 76.00 116 ARG A O 1
ATOM 924 N N . VAL A 1 117 ? 11.051 -4.745 -7.590 1.00 73.69 117 VAL A N 1
ATOM 925 C CA . VAL A 1 117 ? 12.383 -4.178 -7.365 1.00 73.69 117 VAL A CA 1
ATOM 926 C C . VAL A 1 117 ? 13.389 -5.322 -7.481 1.00 73.69 117 VAL A C 1
ATOM 928 O O . VAL A 1 117 ? 13.747 -5.971 -6.502 1.00 73.69 117 VAL A O 1
ATOM 931 N N . GLN A 1 118 ? 13.813 -5.623 -8.706 1.00 64.88 118 GLN A N 1
ATOM 932 C CA . GLN A 1 118 ? 14.996 -6.448 -8.922 1.00 64.88 118 GLN A CA 1
ATOM 933 C C . GLN A 1 118 ? 16.212 -5.541 -8.749 1.00 64.88 118 GLN A C 1
ATOM 935 O O . GLN A 1 118 ? 16.462 -4.676 -9.577 1.00 64.88 118 GLN A O 1
ATOM 940 N N . PHE A 1 119 ? 16.939 -5.720 -7.645 1.00 55.38 119 PHE A N 1
ATOM 941 C CA . PHE A 1 119 ? 18.141 -4.943 -7.320 1.00 55.38 119 PHE A CA 1
ATOM 942 C C . PHE A 1 119 ? 19.327 -5.205 -8.269 1.00 55.38 119 PHE A C 1
ATOM 944 O O . PHE A 1 119 ? 20.351 -4.548 -8.129 1.00 55.38 119 PHE A O 1
ATOM 951 N N . PHE A 1 120 ? 19.204 -6.163 -9.195 1.00 48.28 120 PHE A N 1
ATOM 952 C CA . PHE A 1 120 ? 20.316 -6.705 -9.981 1.00 48.28 120 PHE A CA 1
ATOM 953 C C . PHE A 1 120 ? 20.268 -6.395 -11.484 1.00 48.28 120 PHE A C 1
ATOM 955 O O . PHE A 1 120 ? 21.221 -6.734 -12.172 1.00 48.28 120 PHE A O 1
ATOM 962 N N . ASP A 1 121 ? 19.212 -5.746 -11.987 1.00 52.25 121 ASP A N 1
ATOM 963 C CA . ASP A 1 121 ? 19.116 -5.376 -13.404 1.00 52.25 121 ASP A CA 1
ATOM 964 C C . ASP A 1 121 ? 19.174 -3.845 -13.544 1.00 52.25 121 ASP A C 1
ATOM 966 O O . ASP A 1 121 ? 18.298 -3.141 -13.037 1.00 52.25 121 ASP A O 1
ATOM 970 N N . ASP A 1 122 ? 20.196 -3.344 -14.246 1.00 46.72 122 ASP A N 1
ATOM 971 C CA . ASP A 1 122 ? 20.583 -1.927 -14.418 1.00 46.72 122 ASP A CA 1
ATOM 972 C C . ASP A 1 122 ? 19.535 -1.014 -15.101 1.00 46.72 122 ASP A C 1
ATOM 974 O O . ASP A 1 122 ? 19.786 0.167 -15.353 1.00 46.72 122 ASP A O 1
ATOM 978 N N . LEU A 1 123 ? 18.323 -1.507 -15.377 1.00 49.50 123 LEU A N 1
ATOM 979 C CA . LEU A 1 123 ? 17.236 -0.695 -15.926 1.00 49.50 123 LEU A CA 1
ATOM 980 C C . LEU A 1 123 ? 16.370 -0.085 -14.811 1.00 49.50 123 LEU A C 1
ATOM 982 O O . LEU A 1 123 ? 15.430 -0.689 -14.271 1.00 49.50 123 LEU A O 1
ATOM 986 N N . TRP A 1 124 ? 16.730 1.164 -14.517 1.00 57.81 124 TRP A N 1
ATOM 987 C CA . TRP A 1 124 ? 15.906 2.244 -13.971 1.00 57.81 124 TRP A CA 1
ATOM 988 C C . TRP A 1 124 ? 15.186 1.962 -12.637 1.00 57.81 124 TRP A C 1
ATOM 990 O O . TRP A 1 124 ? 13.997 1.653 -12.532 1.00 57.81 124 TRP A O 1
ATOM 1000 N N . THR A 1 125 ? 15.968 2.113 -11.567 1.00 68.81 125 THR A N 1
ATOM 1001 C CA . THR A 1 125 ? 15.639 1.809 -10.166 1.00 68.81 125 THR A CA 1
ATOM 1002 C C . THR A 1 125 ? 14.645 2.782 -9.517 1.00 68.81 125 THR A C 1
ATOM 1004 O O . THR A 1 125 ? 13.910 2.386 -8.611 1.00 68.81 125 THR A O 1
ATOM 1007 N N . TRP A 1 126 ? 14.579 4.042 -9.963 1.00 75.06 126 TRP A N 1
ATOM 1008 C CA . TRP A 1 126 ? 13.837 5.107 -9.266 1.00 75.06 126 TRP A CA 1
ATOM 1009 C C . TRP A 1 126 ? 12.329 4.862 -9.221 1.00 75.06 126 TRP A C 1
ATOM 1011 O O . TRP A 1 126 ? 11.721 4.903 -8.155 1.00 75.06 126 TRP A O 1
ATOM 1021 N N . THR A 1 127 ? 11.727 4.505 -10.348 1.00 78.88 127 THR A N 1
ATOM 1022 C CA . THR A 1 127 ? 10.291 4.235 -10.480 1.00 78.88 127 THR A CA 1
ATOM 1023 C C . THR A 1 127 ? 9.845 3.045 -9.629 1.00 78.88 127 THR A C 1
ATOM 1025 O O . THR A 1 127 ? 8.824 3.090 -8.932 1.00 78.88 127 THR A O 1
ATOM 1028 N N . LYS A 1 128 ? 10.639 1.966 -9.664 1.00 80.75 128 LYS A N 1
ATOM 1029 C CA . LYS A 1 128 ? 10.414 0.739 -8.888 1.00 80.75 128 LYS A CA 1
ATOM 1030 C C . LYS A 1 128 ? 10.557 1.029 -7.391 1.00 80.75 128 LYS A C 1
ATOM 1032 O O . LYS A 1 128 ? 9.720 0.588 -6.600 1.00 80.75 128 LYS A O 1
ATOM 1037 N N . LEU A 1 129 ? 11.553 1.835 -7.012 1.00 84.44 129 LEU A N 1
ATOM 1038 C CA . LEU A 1 129 ? 11.753 2.292 -5.640 1.00 84.44 129 LEU A CA 1
ATOM 1039 C C . LEU A 1 129 ? 10.585 3.161 -5.160 1.00 84.44 129 LEU A C 1
ATOM 1041 O O . LEU A 1 129 ? 10.102 2.943 -4.054 1.00 84.44 129 LEU A O 1
ATOM 1045 N N . CYS A 1 130 ? 10.061 4.066 -5.993 1.00 87.38 130 CYS A N 1
ATOM 1046 C CA . CYS A 1 130 ? 8.868 4.851 -5.673 1.00 87.38 130 CYS A CA 1
ATOM 1047 C C . CYS A 1 130 ? 7.641 3.960 -5.438 1.00 87.38 130 CYS A C 1
ATOM 1049 O O . CYS A 1 130 ? 6.938 4.148 -4.452 1.00 87.38 130 CYS A O 1
ATOM 1051 N N . SER A 1 131 ? 7.402 2.941 -6.271 1.00 87.00 131 SER A N 1
ATOM 1052 C CA . SER A 1 131 ? 6.338 1.954 -6.015 1.00 87.00 131 SER A CA 1
ATOM 1053 C C . SER A 1 131 ? 6.514 1.242 -4.666 1.00 87.00 131 SER A C 1
ATOM 1055 O O . SER A 1 131 ? 5.542 1.071 -3.933 1.00 87.00 131 SER A O 1
ATOM 1057 N N . CYS A 1 132 ? 7.740 0.827 -4.337 1.00 89.12 132 CYS A N 1
ATOM 1058 C CA . CYS A 1 132 ? 8.060 0.135 -3.087 1.00 89.12 132 CYS A CA 1
ATOM 1059 C C . CYS A 1 132 ? 7.878 1.044 -1.864 1.00 89.12 132 CYS A C 1
ATOM 1061 O O . CYS A 1 132 ? 7.125 0.711 -0.950 1.00 89.12 132 CYS A O 1
ATOM 1063 N N . ALA A 1 133 ? 8.498 2.225 -1.883 1.00 90.44 133 ALA A N 1
ATOM 1064 C CA . ALA A 1 133 ? 8.360 3.228 -0.837 1.00 90.44 133 ALA A CA 1
ATOM 1065 C C . ALA A 1 133 ? 6.889 3.626 -0.659 1.00 90.44 133 ALA A C 1
ATOM 1067 O O . ALA A 1 133 ? 6.385 3.640 0.458 1.00 90.44 133 ALA A O 1
ATOM 1068 N N . GLY A 1 134 ? 6.167 3.844 -1.761 1.00 90.81 134 GLY A N 1
ATOM 1069 C CA . GLY A 1 134 ? 4.741 4.141 -1.735 1.00 90.81 134 GLY A CA 1
ATOM 1070 C C . GLY A 1 134 ? 3.918 3.041 -1.065 1.00 90.81 134 GLY A C 1
ATOM 1071 O O . GLY A 1 134 ? 3.095 3.343 -0.209 1.00 90.81 134 GLY A O 1
ATOM 1072 N N . ALA A 1 135 ? 4.175 1.768 -1.377 1.00 91.12 135 ALA A N 1
ATOM 1073 C CA . ALA A 1 135 ? 3.488 0.645 -0.739 1.00 91.12 135 ALA A CA 1
ATOM 1074 C C . ALA A 1 135 ? 3.781 0.535 0.768 1.00 91.12 135 ALA A C 1
ATOM 1076 O O . ALA A 1 135 ? 2.871 0.273 1.553 1.00 91.12 135 ALA A O 1
ATOM 1077 N N . ILE A 1 136 ? 5.029 0.777 1.183 1.00 91.94 136 ILE A N 1
ATOM 1078 C CA . ILE A 1 136 ? 5.419 0.784 2.600 1.00 91.94 136 ILE A CA 1
ATOM 1079 C C . ILE A 1 136 ? 4.705 1.916 3.346 1.00 91.94 136 ILE A C 1
ATOM 1081 O O . ILE A 1 136 ? 4.126 1.679 4.405 1.00 91.94 136 ILE A O 1
ATOM 1085 N N . LEU A 1 137 ? 4.690 3.131 2.788 1.00 93.00 137 LEU A N 1
ATOM 1086 C CA . LEU A 1 137 ? 3.970 4.256 3.389 1.00 93.00 137 LEU A CA 1
ATOM 1087 C C . LEU A 1 137 ? 2.459 3.993 3.462 1.00 93.00 137 LEU A C 1
ATOM 1089 O O . LEU A 1 137 ? 1.829 4.374 4.447 1.00 93.00 137 LEU A O 1
ATOM 1093 N N . PHE A 1 138 ? 1.890 3.302 2.468 1.00 91.69 138 PHE A N 1
ATOM 1094 C CA . PHE A 1 138 ? 0.480 2.910 2.482 1.00 91.69 138 PHE A CA 1
ATOM 1095 C C . PHE A 1 138 ? 0.184 1.943 3.638 1.00 91.69 138 PHE A C 1
ATOM 1097 O O . PHE A 1 138 ? -0.758 2.167 4.393 1.00 91.69 138 PHE A O 1
ATOM 1104 N N . ILE A 1 139 ? 1.031 0.922 3.837 1.00 92.44 139 ILE A N 1
ATOM 1105 C CA . ILE A 1 139 ? 0.929 0.003 4.983 1.00 92.44 139 ILE A CA 1
ATOM 1106 C C . ILE A 1 139 ? 0.994 0.768 6.306 1.00 92.44 139 ILE A C 1
ATOM 1108 O O . ILE A 1 139 ? 0.187 0.509 7.194 1.00 92.44 139 ILE A O 1
ATOM 1112 N N . ILE A 1 140 ? 1.939 1.701 6.452 1.00 92.25 140 ILE A N 1
ATOM 1113 C CA . ILE A 1 140 ? 2.103 2.484 7.687 1.00 92.25 140 ILE A CA 1
ATOM 1114 C C . ILE A 1 140 ? 0.849 3.322 7.968 1.00 92.25 140 ILE A C 1
ATOM 1116 O O . ILE A 1 140 ? 0.380 3.364 9.109 1.00 92.25 140 ILE A O 1
ATOM 1120 N N . SER A 1 141 ? 0.292 3.962 6.937 1.00 92.19 141 SER A N 1
ATOM 1121 C CA . SER A 1 141 ? -0.938 4.745 7.053 1.00 92.19 141 SER A CA 1
ATOM 1122 C C . SER A 1 141 ? -2.111 3.883 7.530 1.00 92.19 141 SER A C 1
ATOM 1124 O O . SER A 1 141 ? -2.728 4.181 8.557 1.00 92.19 141 SER A O 1
ATOM 1126 N N . ASP A 1 142 ? -2.354 2.751 6.866 1.00 90.44 142 ASP A N 1
ATOM 1127 C CA . ASP A 1 142 ? -3.480 1.869 7.185 1.00 90.44 142 ASP A CA 1
ATOM 1128 C C . ASP A 1 142 ? -3.314 1.152 8.523 1.00 90.44 142 ASP A C 1
ATOM 1130 O O . ASP A 1 142 ? -4.284 0.958 9.259 1.00 90.44 142 ASP A O 1
ATOM 1134 N N . PHE A 1 143 ? -2.081 0.803 8.887 1.00 90.75 143 PHE A N 1
ATOM 1135 C CA . PHE A 1 143 ? -1.787 0.247 10.200 1.00 90.75 143 PHE A CA 1
ATOM 1136 C C . PHE A 1 143 ? -2.063 1.270 11.308 1.00 90.75 143 PHE A C 1
ATOM 1138 O O . PHE A 1 143 ? -2.626 0.919 12.344 1.00 90.75 143 PHE A O 1
ATOM 1145 N N . THR A 1 144 ? -1.766 2.551 11.066 1.00 90.19 144 THR A N 1
ATOM 1146 C CA . THR A 1 144 ? -2.098 3.637 11.999 1.00 90.19 144 THR A CA 1
ATOM 1147 C C . THR A 1 144 ? -3.615 3.813 12.126 1.00 90.19 144 THR A C 1
ATOM 1149 O O . THR A 1 144 ? -4.105 3.943 13.246 1.00 90.19 144 THR A O 1
ATOM 1152 N N . ILE A 1 145 ? -4.376 3.733 11.021 1.00 90.31 145 ILE A N 1
ATOM 1153 C CA . ILE A 1 145 ? -5.854 3.716 11.055 1.00 90.31 145 ILE A CA 1
ATOM 1154 C C . ILE A 1 145 ? -6.360 2.549 11.914 1.00 90.31 145 ILE A C 1
ATOM 1156 O O . ILE A 1 145 ? -7.261 2.730 12.734 1.00 90.31 145 ILE A O 1
ATOM 1160 N N . ALA A 1 146 ? -5.793 1.355 11.729 1.00 89.69 146 ALA A N 1
ATOM 1161 C CA . ALA A 1 146 ? -6.209 0.157 12.446 1.00 89.69 146 ALA A CA 1
ATOM 1162 C C . ALA A 1 146 ? -5.928 0.251 13.955 1.00 89.69 146 ALA A C 1
ATOM 1164 O O . ALA A 1 146 ? -6.793 -0.095 14.758 1.00 89.69 146 ALA A O 1
ATOM 1165 N N . ILE A 1 147 ? -4.756 0.757 14.353 1.00 90.00 147 ILE A N 1
ATOM 1166 C CA . ILE A 1 147 ? -4.418 0.970 15.769 1.00 90.00 147 ILE A CA 1
ATOM 1167 C C . ILE A 1 147 ? -5.348 2.010 16.397 1.00 90.00 147 ILE A C 1
ATOM 1169 O O . ILE A 1 147 ? -5.936 1.730 17.443 1.00 90.00 147 ILE A O 1
ATOM 1173 N N . ASP A 1 148 ? -5.515 3.165 15.742 1.00 89.69 148 ASP A N 1
ATOM 1174 C CA . ASP A 1 148 ? -6.357 4.269 16.222 1.00 89.69 148 ASP A CA 1
ATOM 1175 C C . ASP A 1 148 ? -7.816 3.831 16.426 1.00 89.69 148 ASP A C 1
ATOM 1177 O O . ASP A 1 148 ? -8.474 4.241 17.380 1.00 89.69 148 ASP A O 1
ATOM 1181 N N . LYS A 1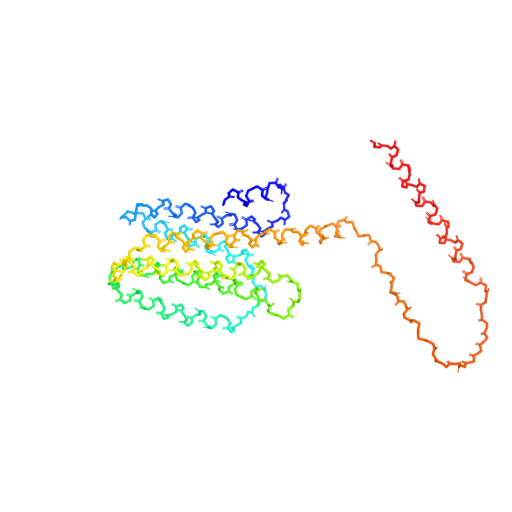 149 ? -8.315 2.945 15.553 1.00 85.38 149 LYS A N 1
ATOM 1182 C CA . LYS A 1 149 ? -9.693 2.447 15.606 1.00 85.38 149 LYS A CA 1
ATOM 1183 C C . LYS A 1 149 ? -9.902 1.303 16.602 1.00 85.38 149 LYS A C 1
ATOM 1185 O O . LYS A 1 149 ? -10.962 1.256 17.222 1.00 85.38 149 LYS A O 1
ATOM 1190 N N . PHE A 1 150 ? -8.963 0.360 16.702 1.00 87.38 150 PHE A N 1
ATOM 1191 C CA . PHE A 1 150 ? -9.203 -0.939 17.353 1.00 87.38 150 PHE A CA 1
ATOM 1192 C C . PHE A 1 150 ? -8.384 -1.196 18.614 1.00 87.38 150 PHE A C 1
ATOM 1194 O O . PHE A 1 150 ? -8.669 -2.149 19.331 1.00 87.38 150 PHE A O 1
ATOM 1201 N N . ARG A 1 151 ? -7.349 -0.399 18.891 1.00 85.88 151 ARG A N 1
ATOM 1202 C CA . ARG A 1 151 ? -6.468 -0.623 20.045 1.00 85.88 151 ARG A CA 1
ATOM 1203 C C . ARG A 1 151 ? -6.543 0.533 21.020 1.00 85.88 151 ARG A C 1
ATOM 1205 O O . ARG A 1 151 ? -6.987 0.359 22.149 1.00 85.88 151 ARG A O 1
ATOM 1212 N N . HIS A 1 152 ? -6.088 1.698 20.592 1.00 84.06 152 HIS A N 1
ATOM 1213 C CA . HIS A 1 152 ? -6.073 2.895 21.416 1.00 84.06 152 HIS A CA 1
ATOM 1214 C C . HIS A 1 152 ? -6.008 4.129 20.517 1.00 84.06 152 HIS A C 1
ATOM 1216 O O . HIS A 1 152 ? -5.366 4.068 19.465 1.00 84.06 152 HIS A O 1
ATOM 1222 N N . PRO A 1 153 ? -6.605 5.259 20.933 1.00 86.06 153 PRO A N 1
ATOM 1223 C CA . PRO A 1 153 ? -6.490 6.500 20.182 1.00 86.06 153 PRO A CA 1
ATOM 1224 C C . PRO A 1 153 ? -5.012 6.880 20.053 1.00 86.06 153 PRO A C 1
ATOM 1226 O O . PRO A 1 153 ? -4.271 6.894 21.042 1.00 86.06 153 PRO A O 1
ATOM 1229 N N . VAL A 1 154 ? -4.567 7.151 18.829 1.00 84.94 154 VAL A N 1
ATOM 1230 C CA . VAL A 1 154 ? -3.184 7.558 18.562 1.00 84.94 154 VAL A CA 1
ATOM 1231 C C . VAL A 1 154 ? -3.122 9.091 18.590 1.00 84.94 154 VAL A C 1
ATOM 1233 O O . VAL A 1 154 ? -3.909 9.759 17.911 1.00 84.94 154 VAL A O 1
ATOM 1236 N N . PRO A 1 155 ? -2.202 9.705 19.354 1.00 84.25 155 PRO A N 1
ATOM 1237 C CA . PRO A 1 155 ? -2.060 11.156 19.343 1.00 84.25 155 PRO A CA 1
ATOM 1238 C C . PRO A 1 155 ? -1.667 11.623 17.938 1.00 84.25 155 PRO A C 1
ATOM 1240 O O . PRO A 1 155 ? -0.758 11.072 17.322 1.00 84.25 155 PRO A O 1
ATOM 1243 N N . TYR A 1 156 ? -2.365 12.638 17.422 1.00 84.88 156 TYR A N 1
ATOM 1244 C CA . TYR A 1 156 ? -2.164 13.160 16.063 1.00 84.88 156 TYR A CA 1
ATOM 1245 C C . TYR A 1 156 ? -2.365 12.123 14.940 1.00 84.88 156 TYR A C 1
ATOM 1247 O O . TYR A 1 156 ? -1.843 12.314 13.837 1.00 84.88 156 TYR A O 1
ATOM 1255 N N . ALA A 1 157 ? -3.156 11.064 15.184 1.00 85.19 157 ALA A N 1
ATOM 1256 C CA . ALA A 1 157 ? -3.434 10.001 14.212 1.00 85.19 157 ALA A CA 1
ATOM 1257 C C . ALA A 1 157 ? -3.802 10.558 12.838 1.00 85.19 157 ALA A C 1
ATOM 1259 O O . ALA A 1 157 ? -3.223 10.169 11.832 1.00 85.19 157 ALA A O 1
ATOM 1260 N N . HIS A 1 158 ? -4.728 11.520 12.794 1.00 85.88 158 HIS A N 1
ATOM 1261 C CA . HIS A 1 158 ? -5.209 12.096 11.542 1.00 85.88 158 HIS A CA 1
ATOM 1262 C C . HIS A 1 158 ? -4.078 12.687 10.689 1.00 85.88 158 HIS A C 1
ATOM 1264 O O . HIS A 1 158 ? -3.996 12.397 9.499 1.00 85.88 158 HIS A O 1
ATOM 1270 N N . THR A 1 159 ? -3.182 13.468 11.296 1.00 87.00 159 THR A N 1
ATOM 1271 C CA . THR A 1 159 ? -2.056 14.086 10.587 1.00 87.00 159 THR A CA 1
ATOM 1272 C C . THR A 1 159 ? -1.070 13.029 10.099 1.00 87.00 159 THR A C 1
ATOM 1274 O O . THR A 1 159 ? -0.651 13.078 8.944 1.00 87.00 159 THR A O 1
ATOM 1277 N N . LEU A 1 160 ? -0.734 12.041 10.937 1.00 89.12 160 LEU A N 1
ATOM 1278 C CA . LEU A 1 160 ? 0.165 10.940 10.562 1.00 89.12 160 LEU A CA 1
ATOM 1279 C 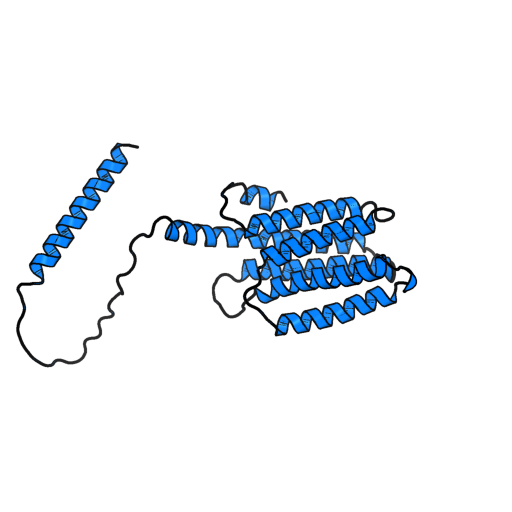C . LEU A 1 160 ? -0.409 10.095 9.421 1.00 89.12 160 LEU A C 1
ATOM 1281 O O . LEU A 1 160 ? 0.289 9.814 8.449 1.00 89.12 160 LEU A O 1
ATOM 1285 N N . ILE A 1 161 ? -1.692 9.748 9.506 1.00 90.25 161 ILE A N 1
ATOM 1286 C CA . ILE A 1 161 ? -2.415 9.005 8.472 1.00 90.25 161 ILE A CA 1
ATOM 1287 C C . ILE A 1 161 ? -2.389 9.791 7.163 1.00 90.25 161 ILE A C 1
ATOM 1289 O O . ILE A 1 161 ? -1.926 9.263 6.160 1.00 90.25 161 ILE A O 1
ATOM 1293 N N . MET A 1 162 ? -2.804 11.062 7.170 1.00 88.50 162 MET A N 1
ATOM 1294 C CA . MET A 1 162 ? -2.894 11.870 5.950 1.00 88.50 162 MET A CA 1
ATOM 1295 C C . MET A 1 162 ? -1.527 12.106 5.305 1.00 88.50 162 MET A C 1
ATOM 1297 O O . MET A 1 162 ? -1.380 11.955 4.096 1.00 88.50 162 MET A O 1
ATOM 1301 N N . THR A 1 163 ? -0.507 12.441 6.094 1.00 90.88 163 THR A N 1
ATOM 1302 C CA . THR A 1 163 ? 0.852 12.681 5.577 1.00 90.88 163 THR A CA 1
ATOM 1303 C C . THR A 1 163 ? 1.452 11.436 4.933 1.00 90.88 163 THR A C 1
ATOM 1305 O O . THR A 1 163 ? 1.914 11.500 3.794 1.00 90.88 163 THR A O 1
ATOM 1308 N N . THR A 1 164 ? 1.399 10.294 5.622 1.00 92.69 164 THR A N 1
ATOM 1309 C CA . THR A 1 164 ? 1.892 9.017 5.082 1.00 92.69 164 THR A CA 1
ATOM 1310 C C . THR A 1 164 ? 1.079 8.567 3.871 1.00 92.69 164 THR A C 1
ATOM 1312 O O . THR A 1 164 ? 1.655 8.129 2.879 1.00 92.69 164 THR A O 1
ATOM 1315 N N . TYR A 1 165 ? -0.239 8.760 3.902 1.00 90.69 165 TYR A N 1
ATOM 1316 C CA . TYR A 1 165 ? -1.150 8.409 2.820 1.00 90.69 165 TYR A CA 1
ATOM 1317 C C . TYR A 1 165 ? -0.909 9.215 1.540 1.00 90.69 165 TYR A C 1
ATOM 1319 O O . TYR A 1 165 ? -0.720 8.642 0.467 1.00 90.69 165 TYR A O 1
ATOM 1327 N N . TYR A 1 166 ? -0.872 10.547 1.625 1.00 88.62 166 TYR A N 1
ATOM 1328 C CA . TYR A 1 166 ? -0.655 11.379 0.441 1.00 88.62 166 TYR A CA 1
ATOM 1329 C C . TYR A 1 166 ? 0.746 11.182 -0.136 1.00 88.62 166 TYR A C 1
ATOM 1331 O O . TYR A 1 166 ? 0.907 11.150 -1.357 1.00 88.62 166 TYR A O 1
ATOM 1339 N N . ALA A 1 167 ? 1.752 10.974 0.719 1.00 91.69 167 ALA A N 1
ATOM 1340 C CA . ALA A 1 167 ? 3.086 10.598 0.271 1.00 91.69 167 ALA A CA 1
ATOM 1341 C C . ALA A 1 167 ? 3.083 9.225 -0.427 1.00 91.69 167 ALA A C 1
ATOM 1343 O O . ALA A 1 167 ? 3.684 9.087 -1.494 1.00 91.69 167 ALA A O 1
ATOM 1344 N N . ALA A 1 168 ? 2.346 8.238 0.096 1.00 90.81 168 ALA A N 1
ATOM 1345 C CA . ALA A 1 168 ? 2.167 6.939 -0.551 1.00 90.81 168 ALA A CA 1
ATOM 1346 C C . ALA A 1 168 ? 1.543 7.078 -1.945 1.00 90.81 168 ALA A C 1
ATOM 1348 O O . ALA A 1 168 ? 2.082 6.563 -2.926 1.00 90.81 168 ALA A O 1
ATOM 1349 N N . GLN A 1 169 ? 0.441 7.822 -2.059 1.00 90.38 169 GLN A N 1
ATOM 1350 C CA . GLN A 1 169 ? -0.234 8.057 -3.334 1.00 90.38 169 GLN A CA 1
ATOM 1351 C C . GLN A 1 169 ? 0.640 8.806 -4.338 1.00 90.38 169 GLN A C 1
ATOM 1353 O O . GLN A 1 169 ? 0.601 8.494 -5.532 1.00 90.38 169 GLN A O 1
ATOM 1358 N N . LEU A 1 170 ? 1.426 9.783 -3.879 1.00 88.06 170 LEU A N 1
ATOM 1359 C CA . LEU A 1 170 ? 2.365 10.520 -4.720 1.00 88.06 170 LEU A CA 1
ATOM 1360 C C . LEU A 1 170 ? 3.447 9.586 -5.256 1.00 88.06 170 LEU A C 1
ATOM 1362 O O . LEU A 1 170 ? 3.676 9.568 -6.460 1.00 88.06 170 LEU A O 1
ATOM 1366 N N . LEU A 1 171 ? 4.057 8.767 -4.400 1.00 88.56 171 LEU A N 1
ATOM 1367 C CA . LEU A 1 171 ? 5.095 7.813 -4.794 1.00 88.56 171 LEU A CA 1
ATOM 1368 C C . LEU A 1 171 ? 4.560 6.735 -5.751 1.00 88.56 171 LEU A C 1
ATOM 1370 O O . LEU A 1 171 ? 5.190 6.436 -6.767 1.00 88.56 171 LEU A O 1
ATOM 1374 N N . ILE A 1 172 ? 3.360 6.207 -5.494 1.00 85.75 172 ILE A N 1
ATOM 1375 C CA . ILE A 1 172 ? 2.684 5.272 -6.406 1.00 85.75 172 ILE A CA 1
ATOM 1376 C C . ILE A 1 172 ? 2.375 5.959 -7.744 1.00 85.75 172 ILE A C 1
ATOM 1378 O O . ILE A 1 172 ? 2.581 5.362 -8.799 1.00 85.75 172 ILE A O 1
ATOM 1382 N N . SER A 1 173 ? 1.944 7.221 -7.729 1.00 85.19 173 SER A N 1
ATOM 1383 C CA . SER A 1 173 ? 1.696 8.000 -8.950 1.00 85.19 173 SER A CA 1
ATOM 1384 C C . SER A 1 173 ? 2.982 8.269 -9.735 1.00 85.19 173 SER A C 1
ATOM 1386 O O . SER A 1 173 ? 2.995 8.124 -10.953 1.00 85.19 173 SER A O 1
ATOM 1388 N N . LEU A 1 174 ? 4.070 8.628 -9.051 1.00 83.25 174 LEU A N 1
ATOM 1389 C CA . LEU A 1 174 ? 5.372 8.888 -9.664 1.00 83.25 174 LEU A CA 1
ATOM 1390 C C . LEU A 1 174 ? 5.943 7.624 -10.307 1.00 83.25 174 LEU A C 1
ATOM 1392 O O . LEU A 1 174 ? 6.542 7.691 -11.375 1.00 83.25 174 LEU A O 1
ATOM 1396 N N . SER A 1 175 ? 5.636 6.457 -9.734 1.00 82.38 175 SER A N 1
ATOM 1397 C CA . SER A 1 175 ? 6.008 5.170 -10.320 1.00 82.38 175 SER A CA 1
ATOM 1398 C C . SER A 1 175 ? 5.359 4.864 -11.682 1.00 82.38 175 SER A C 1
ATOM 1400 O O . SER A 1 175 ? 5.626 3.822 -12.275 1.00 82.38 175 SER A O 1
ATOM 1402 N N . VAL A 1 176 ? 4.473 5.729 -12.179 1.00 78.38 176 VAL A N 1
ATOM 1403 C CA . VAL A 1 176 ? 3.860 5.591 -13.502 1.00 78.38 176 VAL A CA 1
ATOM 1404 C C . VAL A 1 176 ? 4.665 6.303 -14.587 1.00 78.38 176 VAL A C 1
ATOM 1406 O O . VAL A 1 176 ? 4.765 5.762 -15.682 1.00 78.38 176 VAL A O 1
ATOM 1409 N N . VAL A 1 177 ? 5.254 7.467 -14.306 1.00 70.75 177 VAL A N 1
ATOM 1410 C CA . VAL A 1 177 ? 5.827 8.391 -15.314 1.00 70.75 177 VAL A CA 1
ATOM 1411 C C . VAL A 1 177 ? 6.834 7.700 -16.224 1.00 70.75 177 VAL A C 1
ATOM 1413 O O . VAL A 1 177 ? 6.721 7.714 -17.445 1.00 70.75 177 VAL A O 1
ATOM 1416 N N . ASP A 1 178 ? 7.763 7.014 -15.596 1.00 64.62 178 ASP A N 1
ATOM 1417 C CA . ASP A 1 178 ? 8.895 6.370 -16.235 1.00 64.62 178 ASP A CA 1
ATOM 1418 C C . ASP A 1 178 ? 8.497 5.099 -16.999 1.00 64.62 178 ASP A C 1
ATOM 1420 O O . ASP A 1 178 ? 8.947 4.859 -18.118 1.00 64.62 178 ASP A O 1
ATOM 1424 N N . SER A 1 179 ? 7.537 4.338 -16.461 1.00 61.84 179 SER A N 1
ATOM 1425 C CA . SER A 1 179 ? 6.993 3.156 -17.142 1.00 61.84 179 SER A CA 1
ATOM 1426 C C . SER A 1 179 ? 6.308 3.490 -18.475 1.00 61.84 179 SER A C 1
ATOM 1428 O O . SER A 1 179 ? 6.181 2.625 -19.335 1.00 61.84 179 SER A O 1
ATOM 1430 N N . GLN A 1 180 ? 5.863 4.741 -18.664 1.00 60.44 180 GLN A N 1
ATOM 1431 C CA . GLN A 1 180 ? 5.317 5.209 -19.941 1.00 60.44 180 GLN A CA 1
ATOM 1432 C C . GLN A 1 180 ? 6.406 5.407 -20.998 1.00 60.44 180 GLN A C 1
ATOM 1434 O O . GLN A 1 180 ? 6.210 5.047 -22.157 1.00 60.44 180 GLN A O 1
ATOM 1439 N N . ALA A 1 181 ? 7.545 5.976 -20.600 1.00 59.25 181 ALA A N 1
ATOM 1440 C CA . ALA A 1 181 ? 8.633 6.314 -21.508 1.00 59.25 181 ALA A CA 1
ATOM 1441 C C . ALA A 1 181 ? 9.278 5.060 -22.123 1.00 59.25 181 ALA A C 1
ATOM 1443 O O . ALA A 1 181 ? 9.565 5.053 -23.317 1.00 59.25 181 ALA A O 1
ATOM 1444 N N . GLU A 1 182 ? 9.425 3.980 -21.348 1.00 58.50 182 GLU A N 1
ATOM 1445 C CA . GLU A 1 182 ? 9.922 2.686 -21.847 1.00 58.50 182 GLU A CA 1
ATOM 1446 C C . GLU A 1 182 ? 8.948 2.011 -22.826 1.00 58.50 182 GLU A C 1
ATOM 1448 O O . GLU A 1 182 ? 9.361 1.503 -23.870 1.00 58.50 182 GLU A O 1
ATOM 1453 N N . GLU A 1 183 ? 7.643 2.017 -22.527 1.00 59.34 183 GLU A N 1
ATOM 1454 C CA . GLU A 1 183 ? 6.639 1.328 -23.350 1.00 59.34 183 GLU A CA 1
ATOM 1455 C C . GLU A 1 183 ? 6.473 2.000 -24.728 1.00 59.34 183 GLU A C 1
ATOM 1457 O O . GLU A 1 183 ? 6.260 1.314 -25.728 1.00 59.34 183 GLU A O 1
ATOM 1462 N N . LEU A 1 184 ? 6.656 3.325 -24.818 1.00 61.66 184 LEU A N 1
ATOM 1463 C CA . LEU A 1 184 ? 6.622 4.059 -26.089 1.00 61.66 184 LEU A CA 1
ATOM 1464 C C . LEU A 1 184 ? 7.698 3.600 -27.072 1.00 61.66 184 LEU A C 1
ATOM 1466 O O . LEU A 1 184 ? 7.393 3.461 -28.255 1.00 61.66 184 LEU A O 1
ATOM 1470 N N . LEU A 1 185 ? 8.922 3.347 -26.599 1.00 59.66 185 LEU A N 1
ATOM 1471 C CA . LEU A 1 185 ? 10.031 2.938 -27.465 1.00 59.66 185 LEU A CA 1
ATOM 1472 C C . LEU A 1 185 ? 9.868 1.493 -27.946 1.00 59.66 185 LEU A C 1
ATOM 1474 O O . LEU A 1 185 ? 10.103 1.190 -29.113 1.00 59.66 185 LEU A O 1
ATOM 1478 N N . VAL A 1 186 ? 9.384 0.601 -27.077 1.00 62.34 186 VAL A N 1
ATOM 1479 C CA . VAL A 1 186 ? 9.073 -0.784 -27.461 1.00 62.34 186 VAL A CA 1
ATOM 1480 C C . VAL A 1 186 ? 7.974 -0.808 -28.524 1.00 62.34 186 VAL A C 1
ATOM 1482 O O . VAL A 1 186 ? 8.074 -1.533 -29.513 1.00 62.34 186 VAL A O 1
ATOM 1485 N N . LEU A 1 187 ? 6.930 0.008 -28.374 1.00 59.72 187 LEU A N 1
ATOM 1486 C CA . LEU A 1 187 ? 5.818 0.050 -29.323 1.00 59.72 187 LEU A CA 1
ATOM 1487 C C . LEU A 1 187 ? 6.185 0.712 -30.651 1.00 59.72 187 LEU A C 1
ATOM 1489 O O . LEU A 1 187 ? 5.711 0.246 -31.688 1.00 59.72 187 LEU A O 1
ATOM 1493 N N . THR A 1 188 ? 7.033 1.745 -30.656 1.00 60.00 188 THR A N 1
ATOM 1494 C CA . THR A 1 188 ? 7.570 2.293 -31.910 1.00 60.00 188 THR A CA 1
ATOM 1495 C C . THR A 1 188 ? 8.462 1.278 -32.618 1.00 60.00 188 THR A C 1
ATOM 1497 O O . THR A 1 188 ? 8.301 1.113 -33.824 1.00 60.00 188 THR A O 1
ATOM 1500 N N . GLN A 1 189 ? 9.285 0.511 -31.894 1.00 58.75 189 GLN A N 1
ATOM 1501 C CA . GLN A 1 189 ? 10.091 -0.564 -32.489 1.00 58.75 189 GLN A CA 1
ATOM 1502 C C . GLN A 1 189 ? 9.266 -1.764 -32.978 1.00 58.75 189 GLN A C 1
ATOM 1504 O O . GLN A 1 189 ? 9.603 -2.372 -33.990 1.00 58.75 189 GLN A O 1
ATOM 1509 N N . THR A 1 190 ? 8.154 -2.093 -32.315 1.00 60.47 190 THR A N 1
ATOM 1510 C CA . THR A 1 190 ? 7.278 -3.199 -32.750 1.00 60.47 190 THR A CA 1
ATOM 1511 C C . THR A 1 190 ? 6.390 -2.797 -33.937 1.00 60.47 190 THR A C 1
ATOM 1513 O O . THR A 1 190 ? 6.030 -3.641 -34.755 1.00 60.47 190 THR A O 1
ATOM 1516 N N . LYS A 1 191 ? 6.004 -1.514 -34.036 1.00 47.38 191 LYS A N 1
ATOM 1517 C CA . LYS A 1 191 ? 5.115 -0.990 -35.091 1.00 47.38 191 LYS A CA 1
ATOM 1518 C C . LYS A 1 191 ? 5.871 -0.527 -36.344 1.00 47.38 191 LYS A C 1
ATOM 1520 O O . LYS A 1 191 ? 5.292 -0.556 -37.425 1.00 47.38 191 LYS A O 1
ATOM 1525 N N . TYR A 1 192 ? 7.143 -0.155 -36.204 1.00 39.75 192 TYR A N 1
ATOM 1526 C CA . TYR A 1 192 ? 8.075 0.124 -37.295 1.00 39.75 192 TYR A CA 1
ATOM 1527 C C . TYR A 1 192 ? 9.408 -0.579 -36.996 1.00 39.75 192 TYR A C 1
ATOM 1529 O O . TYR A 1 192 ? 10.263 -0.003 -36.320 1.00 39.75 192 TYR A O 1
ATOM 1537 N N . PRO A 1 193 ? 9.604 -1.828 -37.457 1.00 45.50 193 PRO A N 1
ATOM 1538 C CA . PRO A 1 193 ? 10.876 -2.516 -37.299 1.00 45.50 193 PRO A CA 1
ATOM 1539 C C . PRO A 1 193 ? 11.902 -1.886 -38.249 1.00 45.50 193 PRO A C 1
ATOM 1541 O O . PRO A 1 193 ? 12.080 -2.334 -39.380 1.00 45.50 193 PRO A O 1
ATOM 1544 N N . THR A 1 194 ? 12.562 -0.809 -37.827 1.00 43.56 194 THR A N 1
ATOM 1545 C CA . THR A 1 194 ? 13.705 -0.278 -38.572 1.00 43.56 194 THR A CA 1
ATOM 1546 C C . THR A 1 194 ? 14.897 -1.208 -38.364 1.00 43.56 194 THR A C 1
ATOM 1548 O O . THR A 1 194 ? 15.317 -1.476 -37.240 1.00 43.56 194 THR A O 1
ATOM 1551 N N . GLN A 1 195 ? 15.404 -1.710 -39.486 1.00 40.72 195 GLN A N 1
ATOM 1552 C CA . GLN A 1 195 ? 16.574 -2.561 -39.669 1.00 40.72 195 GLN A CA 1
ATOM 1553 C C . GLN A 1 195 ? 17.791 -2.125 -38.831 1.00 40.72 195 GLN A C 1
ATOM 1555 O O . GLN A 1 195 ? 18.567 -1.271 -39.249 1.00 40.72 195 GLN A O 1
ATOM 1560 N N . GLN A 1 196 ? 18.019 -2.752 -37.678 1.00 40.84 196 GLN A N 1
ATOM 1561 C CA . GLN A 1 196 ? 19.325 -2.723 -37.014 1.00 40.84 196 GLN A CA 1
ATOM 1562 C C . GLN A 1 196 ? 19.731 -4.133 -36.599 1.00 40.84 196 GLN A C 1
ATOM 1564 O O . GLN A 1 196 ? 19.586 -4.553 -35.455 1.00 40.84 196 GLN A O 1
ATOM 1569 N N . GLN A 1 197 ? 20.267 -4.865 -37.571 1.00 36.31 197 GLN A N 1
ATOM 1570 C CA . GLN A 1 197 ? 21.149 -5.997 -37.327 1.00 36.31 197 GLN A CA 1
ATOM 1571 C C . GLN A 1 197 ? 22.214 -6.013 -38.426 1.00 36.31 197 GLN A C 1
ATOM 1573 O O . GLN A 1 197 ? 22.090 -6.686 -39.442 1.00 36.31 197 GLN A O 1
ATOM 1578 N N . GLN A 1 198 ? 23.280 -5.249 -38.210 1.00 28.67 198 GLN A N 1
ATOM 1579 C CA . GLN A 1 198 ? 24.604 -5.648 -38.670 1.00 28.67 198 GLN A CA 1
ATOM 1580 C C . GLN A 1 198 ? 25.454 -5.802 -37.409 1.00 28.67 198 GLN A C 1
ATOM 1582 O O . GLN A 1 198 ? 25.643 -4.822 -36.686 1.00 28.67 198 GLN A O 1
ATOM 1587 N N . PRO A 1 199 ? 25.915 -7.020 -37.079 1.00 32.31 199 PRO A N 1
ATOM 1588 C CA . PRO A 1 199 ? 26.932 -7.191 -36.060 1.00 32.31 199 PRO A CA 1
ATOM 1589 C C . PRO A 1 199 ? 28.163 -6.405 -36.509 1.00 32.31 199 PRO A C 1
ATOM 1591 O O . PRO A 1 199 ? 28.671 -6.626 -37.608 1.00 32.31 199 PRO A O 1
ATOM 1594 N N . GLN A 1 200 ? 28.635 -5.488 -35.669 1.00 29.52 200 GLN A N 1
ATOM 1595 C CA . GLN A 1 200 ? 29.971 -4.922 -35.794 1.00 29.52 200 GLN A CA 1
ATOM 1596 C C . GLN A 1 200 ? 30.955 -6.100 -35.726 1.00 29.52 200 GLN A C 1
ATOM 1598 O O . GLN A 1 200 ? 31.202 -6.650 -34.654 1.00 29.52 200 GLN A O 1
ATOM 1603 N N . GLN A 1 201 ? 31.459 -6.549 -36.879 1.00 33.59 201 GLN A N 1
ATOM 1604 C CA . GLN A 1 201 ? 32.573 -7.486 -36.928 1.00 33.59 201 GLN A CA 1
ATOM 1605 C C . GLN A 1 201 ? 33.787 -6.780 -36.328 1.00 33.59 201 GLN A C 1
ATOM 1607 O O . GLN A 1 201 ? 34.364 -5.861 -36.903 1.00 33.59 201 GLN A O 1
ATOM 1612 N N . GLN A 1 202 ? 34.125 -7.205 -35.120 1.00 30.08 202 GLN A N 1
ATOM 1613 C CA . GLN A 1 202 ? 35.372 -6.908 -34.446 1.00 30.08 202 GLN A CA 1
ATOM 1614 C C . GLN A 1 202 ? 36.520 -7.454 -35.311 1.00 30.08 202 GLN A C 1
ATOM 1616 O O . GLN A 1 202 ? 36.477 -8.637 -35.666 1.00 30.08 202 GLN A O 1
ATOM 1621 N N . PRO A 1 203 ? 37.531 -6.649 -35.688 1.00 32.06 203 PRO A N 1
ATOM 1622 C CA . PRO A 1 203 ? 38.631 -7.161 -36.483 1.00 32.06 203 PRO A CA 1
ATOM 1623 C C . PRO A 1 203 ? 39.472 -8.065 -35.583 1.00 32.06 203 PRO A C 1
ATOM 1625 O O . PRO A 1 203 ? 40.235 -7.600 -34.742 1.00 32.06 203 PRO A O 1
ATOM 1628 N N . THR A 1 204 ? 39.285 -9.372 -35.740 1.00 36.22 204 THR A N 1
ATOM 1629 C CA . THR A 1 204 ? 40.206 -10.384 -35.228 1.00 36.22 204 THR A CA 1
ATOM 1630 C C . THR A 1 204 ? 40.931 -10.923 -36.446 1.00 36.22 204 THR A C 1
ATOM 1632 O O . THR A 1 204 ? 40.396 -11.767 -37.155 1.00 36.22 204 THR A O 1
ATOM 1635 N N . GLN A 1 205 ? 42.114 -10.391 -36.734 1.00 33.59 205 GLN A N 1
ATOM 1636 C CA . GLN A 1 205 ? 43.068 -11.066 -37.603 1.00 33.59 205 GLN A CA 1
ATOM 1637 C C . GLN A 1 205 ? 44.449 -10.935 -36.983 1.00 33.59 205 GLN A C 1
ATOM 1639 O O . GLN A 1 205 ? 45.134 -9.928 -37.137 1.00 33.59 205 GLN A O 1
ATOM 1644 N N . ASP A 1 206 ? 44.810 -11.989 -36.263 1.00 33.41 206 ASP A N 1
ATOM 1645 C CA . ASP A 1 206 ? 46.184 -12.435 -36.161 1.00 33.41 206 ASP A CA 1
ATOM 1646 C C . ASP A 1 206 ? 46.241 -13.822 -36.825 1.00 33.41 206 ASP A C 1
ATOM 1648 O O . ASP A 1 206 ? 45.327 -14.631 -36.648 1.00 33.41 206 ASP A O 1
ATOM 1652 N N . HIS A 1 207 ? 47.320 -14.051 -37.571 1.00 33.22 207 HIS A N 1
ATOM 1653 C CA . HIS A 1 207 ? 47.731 -15.267 -38.287 1.00 33.22 207 HIS A CA 1
ATOM 1654 C C . HIS A 1 207 ? 47.175 -15.584 -39.694 1.00 33.22 207 HIS A C 1
ATOM 1656 O O . HIS A 1 207 ? 46.053 -16.047 -39.887 1.00 33.22 207 HIS A O 1
ATOM 1662 N N . ASN A 1 208 ? 48.082 -15.394 -40.663 1.00 36.97 208 ASN A N 1
ATOM 1663 C CA . ASN A 1 208 ? 48.141 -16.012 -41.987 1.00 36.97 208 ASN A CA 1
ATOM 1664 C C . ASN A 1 208 ? 48.042 -17.543 -41.912 1.00 36.97 208 ASN A C 1
ATOM 1666 O O . ASN A 1 208 ? 48.725 -18.143 -41.088 1.00 36.97 208 ASN A O 1
ATOM 1670 N N . ASP A 1 209 ? 47.290 -18.147 -42.836 1.00 33.50 209 ASP A N 1
ATOM 1671 C CA . ASP A 1 209 ? 47.849 -19.085 -43.821 1.00 33.50 209 ASP A CA 1
ATOM 1672 C C . ASP A 1 209 ? 46.815 -19.461 -44.910 1.00 33.50 209 ASP A C 1
ATOM 1674 O O . ASP A 1 209 ? 45.670 -19.799 -44.617 1.00 33.50 209 ASP A O 1
ATOM 1678 N N . SER A 1 210 ? 47.297 -19.408 -46.158 1.00 35.19 210 SER A N 1
ATOM 1679 C CA . SER A 1 210 ? 46.943 -20.236 -47.328 1.00 35.19 210 SER A CA 1
ATOM 1680 C C . SER A 1 210 ? 45.612 -20.074 -48.105 1.00 35.19 210 SER A C 1
ATOM 1682 O O . SER A 1 210 ? 44.530 -20.430 -47.652 1.00 35.19 210 SER A O 1
ATOM 1684 N N . ASP A 1 211 ? 45.819 -19.692 -49.376 1.00 34.78 211 ASP A N 1
ATOM 1685 C CA . ASP A 1 211 ? 45.267 -20.260 -50.625 1.00 34.78 211 ASP A CA 1
ATOM 1686 C C . ASP A 1 211 ? 43.928 -19.761 -51.229 1.00 34.78 211 ASP A C 1
ATOM 1688 O O . ASP A 1 211 ? 42.828 -20.133 -50.835 1.00 34.78 211 ASP A O 1
ATOM 1692 N N . ASP A 1 212 ? 44.108 -18.960 -52.292 1.00 40.94 212 ASP A N 1
ATOM 1693 C CA . ASP A 1 212 ? 43.506 -18.987 -53.638 1.00 40.94 212 ASP A CA 1
ATOM 1694 C C . ASP A 1 212 ? 41.977 -18.988 -53.906 1.00 40.94 212 ASP A C 1
ATOM 1696 O O . ASP A 1 212 ? 41.220 -19.884 -53.547 1.00 40.94 212 ASP A O 1
ATOM 1700 N N . ASN A 1 213 ? 41.620 -18.046 -54.802 1.00 36.53 213 ASN A N 1
ATOM 1701 C CA . ASN A 1 213 ? 40.487 -17.996 -55.746 1.00 36.53 213 ASN A CA 1
ATOM 1702 C C . ASN A 1 213 ? 39.072 -17.669 -55.229 1.00 36.53 213 ASN A C 1
ATOM 1704 O O . ASN A 1 213 ? 38.334 -18.578 -54.870 1.00 36.53 213 ASN A O 1
ATOM 1708 N N . ASN A 1 214 ? 38.631 -16.402 -55.385 1.00 35.56 214 ASN A N 1
ATOM 1709 C CA . ASN A 1 214 ? 37.335 -16.015 -56.001 1.00 35.56 214 ASN A CA 1
ATOM 1710 C C . ASN A 1 214 ? 37.138 -14.472 -56.003 1.00 35.56 214 ASN A C 1
ATOM 1712 O O . ASN A 1 214 ? 36.626 -13.906 -55.040 1.00 35.56 214 ASN A O 1
ATOM 1716 N N . SER A 1 215 ? 37.531 -13.768 -57.070 1.00 43.47 215 SER A N 1
ATOM 1717 C CA . SER A 1 215 ? 37.506 -12.290 -57.158 1.00 43.47 215 SER A CA 1
ATOM 1718 C C . SER A 1 215 ? 36.451 -11.712 -58.119 1.00 43.47 215 SER A C 1
ATOM 1720 O O . SER A 1 215 ? 36.560 -10.558 -58.525 1.00 43.47 215 SER A O 1
ATOM 1722 N N . SER A 1 216 ? 35.397 -12.465 -58.464 1.00 44.34 216 SER A N 1
ATOM 1723 C CA . SER A 1 216 ? 34.351 -11.992 -59.399 1.00 44.34 216 SER A CA 1
ATOM 1724 C C . SER A 1 216 ? 32.936 -11.884 -58.812 1.00 44.34 216 SER A C 1
ATOM 1726 O O . SER A 1 216 ? 32.062 -11.339 -59.478 1.00 44.34 216 SER A O 1
ATOM 1728 N N . SER A 1 217 ? 32.681 -12.337 -57.577 1.00 44.78 217 SER A N 1
ATOM 1729 C CA . SER A 1 217 ? 31.334 -12.282 -56.968 1.00 44.78 217 SER A CA 1
ATOM 1730 C C . SER A 1 217 ? 31.084 -11.084 -56.045 1.00 44.78 217 SER A C 1
ATOM 1732 O O . SER A 1 217 ? 29.943 -10.849 -55.659 1.00 44.78 217 SER A O 1
ATOM 1734 N N . SER A 1 218 ? 32.122 -10.341 -55.653 1.00 44.97 218 SER A N 1
ATOM 1735 C CA . SER A 1 218 ? 31.980 -9.236 -54.690 1.00 44.97 218 SER A CA 1
ATOM 1736 C C . SER A 1 218 ? 31.504 -7.935 -55.348 1.00 44.97 218 SER A C 1
ATOM 1738 O O . SER A 1 218 ? 30.679 -7.235 -54.775 1.00 44.97 218 SER A O 1
ATOM 1740 N N . GLN A 1 219 ? 31.926 -7.656 -56.588 1.00 47.94 219 GLN A N 1
ATOM 1741 C CA . GLN A 1 219 ? 31.558 -6.417 -57.292 1.00 47.94 219 GLN A CA 1
ATOM 1742 C C . GLN A 1 219 ? 30.073 -6.364 -57.706 1.00 47.94 219 GLN A C 1
ATOM 1744 O O . GLN A 1 219 ? 29.464 -5.305 -57.598 1.00 47.94 219 GLN A O 1
ATOM 1749 N N . ASP A 1 220 ? 29.462 -7.493 -58.090 1.00 45.03 220 ASP A N 1
ATOM 1750 C CA . ASP A 1 220 ? 28.031 -7.548 -58.472 1.00 45.03 220 ASP A CA 1
ATOM 1751 C C . ASP A 1 220 ? 27.086 -7.340 -57.269 1.00 45.03 220 ASP A C 1
ATOM 1753 O O . ASP A 1 220 ? 25.962 -6.854 -57.409 1.00 45.03 220 ASP A O 1
ATOM 1757 N N . ASN A 1 221 ? 27.544 -7.672 -56.058 1.00 46.53 221 ASN A N 1
ATOM 1758 C CA . ASN A 1 221 ? 26.760 -7.469 -54.840 1.00 46.53 221 ASN A CA 1
ATOM 1759 C C . ASN A 1 221 ? 26.816 -6.016 -54.355 1.00 46.53 221 ASN A C 1
ATOM 1761 O O . ASN A 1 221 ? 25.789 -5.480 -53.935 1.00 46.53 221 ASN A O 1
ATOM 1765 N N . ASP A 1 222 ? 27.971 -5.359 -54.467 1.00 52.94 222 ASP A N 1
ATOM 1766 C CA . ASP A 1 222 ? 28.125 -3.956 -54.070 1.00 52.94 222 ASP A CA 1
ATOM 1767 C C . ASP A 1 222 ? 27.346 -3.007 -54.999 1.00 52.94 222 ASP A C 1
ATOM 1769 O O . ASP A 1 222 ? 26.741 -2.031 -54.544 1.00 52.94 222 ASP A O 1
ATOM 1773 N N . GLU A 1 223 ? 27.275 -3.324 -56.296 1.00 57.88 223 GLU A N 1
ATOM 1774 C CA . GLU A 1 223 ? 26.522 -2.535 -57.276 1.00 57.88 223 GLU A CA 1
ATOM 1775 C C . GLU A 1 223 ? 25.002 -2.633 -57.042 1.00 57.88 223 GLU A C 1
ATOM 1777 O O . GLU A 1 223 ? 24.307 -1.613 -56.999 1.00 57.88 223 GLU A O 1
ATOM 1782 N N . LYS A 1 224 ? 24.488 -3.836 -56.743 1.00 57.09 224 LYS A N 1
ATOM 1783 C CA . LYS A 1 224 ? 23.072 -4.042 -56.382 1.00 57.09 224 LYS A CA 1
ATOM 1784 C C . LYS A 1 224 ? 22.674 -3.346 -55.083 1.00 57.09 224 LYS A C 1
ATOM 1786 O O . LYS A 1 224 ? 21.557 -2.834 -54.985 1.00 57.09 224 LYS A O 1
ATOM 1791 N N . ILE A 1 225 ? 23.562 -3.312 -54.089 1.00 61.47 225 ILE A N 1
ATOM 1792 C CA . ILE A 1 225 ? 23.302 -2.623 -52.817 1.00 61.47 225 ILE A CA 1
ATOM 1793 C C . ILE A 1 225 ? 23.228 -1.106 -53.037 1.00 61.47 225 ILE A C 1
ATOM 1795 O O . ILE A 1 225 ? 22.329 -0.451 -52.503 1.00 61.47 225 ILE A O 1
ATOM 1799 N N . ASN A 1 226 ? 24.104 -0.547 -53.875 1.00 60.19 226 ASN A N 1
ATOM 1800 C CA . ASN A 1 226 ? 24.057 0.876 -54.209 1.00 60.19 226 ASN A CA 1
ATOM 1801 C C . ASN A 1 226 ? 22.802 1.259 -55.004 1.00 60.19 226 ASN A C 1
ATOM 1803 O O . ASN A 1 226 ? 22.186 2.283 -54.697 1.00 60.19 226 ASN A O 1
ATOM 1807 N N . GLU A 1 227 ? 22.361 0.430 -55.954 1.00 65.88 227 GLU A N 1
ATOM 1808 C CA . GLU A 1 227 ? 21.105 0.678 -56.672 1.00 65.88 227 GLU A CA 1
ATOM 1809 C C . GLU A 1 227 ? 19.876 0.627 -55.748 1.00 65.88 227 GLU A C 1
ATOM 1811 O O . GLU A 1 227 ? 18.975 1.465 -55.866 1.00 65.88 227 GLU A O 1
ATOM 1816 N N . LEU A 1 228 ? 19.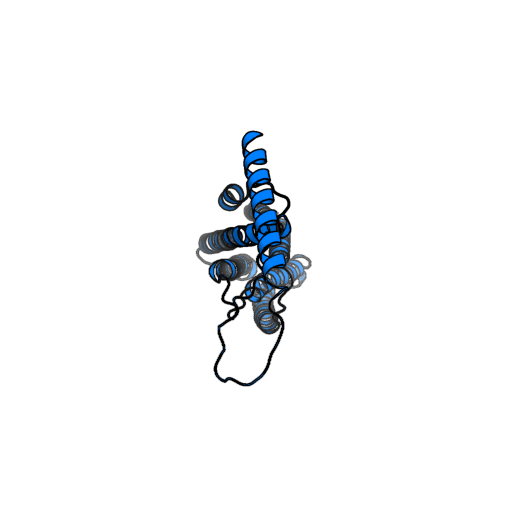825 -0.319 -54.801 1.00 62.12 228 LEU A N 1
ATOM 1817 C CA . LEU A 1 228 ? 18.723 -0.399 -53.834 1.00 62.12 228 LEU A CA 1
ATOM 1818 C C . LEU A 1 228 ? 18.679 0.824 -52.909 1.00 62.12 228 LEU A C 1
ATOM 1820 O O . LEU A 1 228 ? 17.597 1.358 -52.638 1.00 62.12 228 LEU A O 1
ATOM 1824 N N . ASN A 1 229 ? 19.841 1.300 -52.462 1.00 65.25 229 ASN A N 1
ATOM 1825 C CA . ASN A 1 229 ? 19.934 2.479 -51.605 1.00 65.25 229 ASN A CA 1
ATOM 1826 C C . ASN A 1 229 ? 19.484 3.752 -52.337 1.00 65.25 229 ASN A C 1
ATOM 1828 O O . ASN A 1 229 ? 18.723 4.544 -51.775 1.00 65.25 229 ASN A O 1
ATOM 1832 N N . GLN A 1 230 ? 19.853 3.915 -53.611 1.00 66.44 230 GLN A N 1
ATOM 1833 C CA . GLN A 1 230 ? 19.410 5.056 -54.419 1.00 66.44 230 GLN A CA 1
ATOM 1834 C C . GLN A 1 230 ? 17.895 5.053 -54.666 1.00 66.44 230 GLN A C 1
ATOM 1836 O O . GLN A 1 230 ? 17.246 6.094 -54.545 1.00 66.44 230 GLN A O 1
ATOM 1841 N N . ARG A 1 231 ? 17.294 3.888 -54.950 1.00 67.81 231 ARG A N 1
ATOM 1842 C CA . ARG A 1 231 ? 15.833 3.773 -55.133 1.00 67.81 231 ARG A CA 1
ATOM 1843 C C . ARG A 1 231 ? 15.066 4.101 -53.853 1.00 67.81 231 ARG A C 1
ATOM 1845 O O . ARG A 1 231 ? 14.019 4.742 -53.915 1.00 67.81 231 ARG A O 1
ATOM 1852 N N . THR A 1 232 ? 15.610 3.710 -52.703 1.00 65.25 232 THR A N 1
ATOM 1853 C CA . THR A 1 232 ? 14.998 3.966 -51.392 1.00 65.25 232 THR A CA 1
ATOM 1854 C C . THR A 1 232 ? 15.033 5.455 -51.038 1.00 65.25 232 THR A C 1
ATOM 1856 O O . THR A 1 232 ? 14.022 6.001 -50.596 1.00 65.25 232 THR A O 1
ATOM 1859 N N . GLN A 1 233 ? 16.144 6.146 -51.313 1.00 68.81 233 GLN A N 1
ATOM 1860 C CA . GLN A 1 233 ? 16.234 7.598 -51.111 1.00 68.81 233 GLN A CA 1
ATOM 1861 C C . GLN A 1 233 ? 15.276 8.374 -52.022 1.00 68.81 233 GLN A C 1
ATOM 1863 O O . GLN A 1 233 ? 14.607 9.303 -51.567 1.00 68.81 233 GLN A O 1
ATOM 1868 N N . HIS A 1 234 ? 15.137 7.958 -53.284 1.00 65.75 234 HIS A N 1
ATOM 1869 C CA . HIS A 1 234 ? 14.194 8.590 -54.208 1.00 65.75 234 HIS A CA 1
ATOM 1870 C C . HIS A 1 234 ? 12.730 8.437 -53.765 1.00 65.75 234 HIS A C 1
ATOM 1872 O O . HIS A 1 234 ? 11.944 9.373 -53.912 1.00 65.75 234 HIS A O 1
ATOM 1878 N N . GLN A 1 235 ? 12.361 7.286 -53.193 1.00 63.84 235 GLN A N 1
ATOM 1879 C CA . GLN A 1 235 ? 11.015 7.067 -52.652 1.00 63.84 235 GLN A CA 1
ATOM 1880 C C . GLN A 1 235 ? 10.745 7.900 -51.393 1.00 63.84 235 GLN A C 1
ATOM 1882 O O . GLN A 1 235 ? 9.637 8.409 -51.230 1.00 63.84 235 GLN A O 1
ATOM 1887 N N . GLN A 1 236 ? 11.749 8.093 -50.532 1.00 65.38 236 GLN A N 1
ATOM 1888 C CA . GLN A 1 236 ? 11.624 8.950 -49.349 1.00 65.38 236 GLN A CA 1
ATOM 1889 C C . GLN A 1 236 ? 11.415 10.422 -49.729 1.00 65.38 236 GLN A C 1
ATOM 1891 O O . GLN A 1 236 ? 10.508 11.057 -49.198 1.00 65.38 236 GLN A O 1
ATOM 1896 N N . GLN A 1 237 ? 12.158 10.936 -50.714 1.00 65.50 237 GLN A N 1
ATOM 1897 C CA . GLN A 1 237 ? 11.956 12.304 -51.211 1.00 65.50 237 GLN A CA 1
ATOM 1898 C C . GLN A 1 237 ? 10.586 12.513 -51.868 1.00 65.50 237 GLN A C 1
ATOM 1900 O O . GLN A 1 237 ? 9.994 13.579 -51.728 1.00 65.50 237 GLN A O 1
ATOM 1905 N N . GLN A 1 238 ? 10.048 11.511 -52.572 1.00 57.94 238 GLN A N 1
ATOM 1906 C CA . GLN A 1 238 ? 8.702 11.615 -53.148 1.00 57.94 238 GLN A CA 1
ATOM 1907 C C . GLN A 1 238 ? 7.601 11.600 -52.081 1.00 57.94 238 GLN A C 1
ATOM 1909 O O . GLN A 1 238 ? 6.589 12.271 -52.258 1.00 57.94 238 GLN A O 1
ATOM 1914 N N . ALA A 1 239 ? 7.793 10.879 -50.972 1.00 60.09 239 ALA A N 1
ATOM 1915 C CA . ALA A 1 239 ? 6.833 10.848 -49.870 1.00 60.09 239 ALA A CA 1
ATOM 1916 C C . ALA A 1 239 ? 6.771 12.178 -49.095 1.00 60.09 239 ALA A C 1
ATOM 1918 O O . ALA A 1 239 ? 5.701 12.548 -48.615 1.00 60.09 239 ALA A O 1
ATOM 1919 N N . GLU A 1 240 ? 7.881 12.918 -49.013 1.00 63.69 240 GLU A N 1
ATOM 1920 C CA . GLU A 1 240 ? 7.917 14.245 -48.378 1.00 63.69 240 GLU A CA 1
ATOM 1921 C C . GLU A 1 240 ? 7.239 15.342 -49.212 1.00 63.69 240 GLU A C 1
ATOM 1923 O O . GLU A 1 240 ? 6.761 16.315 -48.645 1.00 63.69 240 GLU A O 1
ATOM 1928 N N . LEU A 1 241 ? 7.133 15.187 -50.537 1.00 53.47 241 LEU A N 1
ATOM 1929 C CA . LEU A 1 241 ? 6.482 16.173 -51.418 1.00 53.47 241 LEU A CA 1
ATOM 1930 C C . LEU A 1 241 ? 4.944 16.078 -51.440 1.00 53.47 241 LEU A C 1
ATOM 1932 O O . LEU A 1 241 ? 4.291 16.908 -52.071 1.00 53.47 241 LEU A O 1
ATOM 1936 N N . ILE A 1 242 ? 4.366 15.057 -50.800 1.00 55.53 242 ILE A N 1
ATOM 1937 C CA . ILE A 1 242 ? 2.918 14.776 -50.796 1.00 55.53 242 ILE A CA 1
ATOM 1938 C C . ILE A 1 242 ? 2.272 15.152 -49.438 1.00 55.53 242 ILE A C 1
ATOM 1940 O O . ILE A 1 242 ? 1.056 15.038 -49.283 1.00 55.53 242 ILE A O 1
ATOM 1944 N N . ASN A 1 243 ? 3.061 15.642 -48.475 1.00 47.06 243 ASN A N 1
ATOM 1945 C CA . ASN A 1 243 ? 2.620 16.144 -47.163 1.00 47.06 243 ASN A CA 1
ATOM 1946 C C . ASN A 1 243 ? 2.826 17.661 -47.056 1.00 47.06 243 ASN A C 1
ATOM 1948 O O . ASN A 1 243 ? 2.044 18.297 -46.315 1.00 47.06 243 ASN A O 1
#

Secondary structure (DSSP, 8-state):
-HHHHHHH----TT-HHHHHHHHHHHHHHHHHHHHHTTTTSHHHHHHHHHHHHHHHHHHT-S-S--HHHHHHHHHHHHHHHHHHHTTS-GGGTHHHHHHHHHHHHHHHHHHHHHHT--TTS-S-HHHHHHHHHHHHHHHHHHHHHHHHHHT-PPTTHHHHHHHHHHHHHHHHHHHHHHHHHHHHHHHHHHHS-----------------------SSHHHHHHHHHHHHHHHHHHHHHHHTT-